Protein 2XMZ (pdb70)

Foldseek 3Di:
DQFKDKDAAPDDALAEEEEEEEALFAQCLCVVPCVLASPHHIYMYGGQFQADRDDPDPPDFSALVVRLVVVLVVCVVSLVGAYEYEYAALGLCSQLSCLQPHDRHHQEYEYALYAVFDDDLVVLVVQLVVLLVLLVCLVPVHQLVSLVVVCPDPLNPLVVVPDPVLVVVSSVRNNPGRSNRSSSCSNRYNRSRHPRCLVVLLVRAHAYEYEAEPSAVVSLVRSVSSQVRNPRYHYDYHYSDGRPCCSRPVPVVSVVVVVSCVVSVD

Secondary structure (DSSP, 8-state):
--SEEEE--SS--SEEEEEE--TT--GGGGTTTHHHHHTTSEEEEEPPTTSTT----TTS---HHHHHHHHHHHHGGGTTSEEEEEEETHHHHHHHHHHHH-SS--SEEEEES--S--SSHHHHHHHHHHHHHHHHHHHHH-HHHHHHHHTTSGGGGGGGGS-HHHHHHHHHHHHTS-HHHHHHHHHHHSTTTS---GGGGGG--S-EEEEEETT-HHHHHHHHHHHHHSTTEEEEEETT--S-HHHHSHHHHHHHHHHHHHHH--

Nearest PDB structures (foldseek):
  2xmz-assembly1_A  TM=1.004E+00  e=1.565E-56  Staphylococcus aureus
  4gec-assembly2_B  TM=9.231E-01  e=6.099E-20  Escherichia coli K-12
  4myd-assembly3_C  TM=9.161E-01  e=8.779E-20  Escherichia c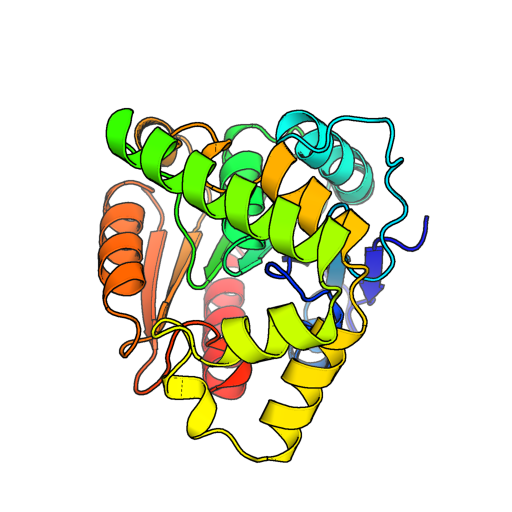oli K-12
  3v48-assembly1_B  TM=7.833E-01  e=5.535E-14  Escherichia coli SE11
  8ckp-assembly1_I  TM=7.527E-01  e=3.619E-14  Haloferax mediterranei

CATH classification: 3.40.50.1820

B-factor: mean 30.65, std 8.15, range [7.03, 67.72]

Structure (mmCIF, N/CA/C/O backbone):
data_2XMZ
#
_entry.id   2XMZ
#
_cell.length_a   76.548
_cell.length_b   43.563
_cell.length_c   71.650
_cell.angle_alpha   90.00
_cell.angle_beta   98.26
_cell.angle_gamma   90.00
#
_symmetry.space_group_name_H-M   'C 1 2 1'
#
loop_
_entity.id
_entity.type
_entity.pdbx_description
1 polymer 'HYDROLASE, ALPHA/BETA HYDROLASE FOLD FAMILY'
2 water water
#
loop_
_atom_site.group_PDB
_atom_site.id
_atom_site.type_symbol
_atom_site.label_atom_id
_atom_site.label_alt_id
_atom_site.label_comp_id
_atom_site.label_asym_id
_atom_site.label_entity_id
_atom_site.label_seq_id
_atom_site.pdbx_PDB_ins_code
_atom_site.Cartn_x
_atom_site.Cartn_y
_atom_site.Cartn_z
_atom_site.occupancy
_atom_site.B_iso_or_equiv
_atom_site.auth_seq_id
_atom_site.auth_comp_id
_atom_site.auth_asym_id
_atom_site.auth_atom_id
_atom_site.pdbx_PDB_model_num
ATOM 1 N N . MET A 1 3 ? -3.173 28.434 22.909 1.00 36.27 1 MET A N 1
ATOM 2 C CA . MET A 1 3 ? -2.429 29.335 23.852 1.00 35.88 1 MET A CA 1
ATOM 3 C C . MET A 1 3 ? -1.212 28.645 24.495 1.00 35.27 1 MET A C 1
ATOM 4 O O . MET A 1 3 ? -1.294 27.451 24.873 1.00 36.35 1 MET A O 1
ATOM 9 N N . THR A 1 4 ? -0.100 29.392 24.575 1.00 53.39 2 THR A N 1
ATOM 10 C CA . THR A 1 4 ? 1.168 29.021 25.273 1.00 49.98 2 THR A CA 1
ATOM 11 C C . THR A 1 4 ? 1.943 27.792 24.742 1.00 46.06 2 THR A C 1
ATOM 12 O O . THR A 1 4 ? 3.144 27.625 25.021 1.00 44.55 2 THR A O 1
ATOM 16 N N . HIS A 1 5 ? 1.262 26.954 23.965 1.00 42.71 3 HIS A N 1
ATOM 17 C CA . HIS A 1 5 ? 1.800 25.664 23.585 1.00 38.80 3 HIS A CA 1
ATOM 18 C C . HIS A 1 5 ? 2.747 25.721 22.392 1.00 35.54 3 HIS A C 1
ATOM 19 O O . HIS A 1 5 ? 3.357 24.735 22.079 1.00 33.75 3 HIS A O 1
ATOM 26 N N . TYR A 1 6 ? 2.859 26.873 21.730 1.00 34.23 4 TYR A N 1
ATOM 27 C CA . TYR A 1 6 ? 3.865 27.024 20.674 1.00 31.43 4 TYR A CA 1
ATOM 28 C C . TYR A 1 6 ? 4.533 28.396 20.718 1.00 31.10 4 TYR A C 1
ATOM 29 O O . TYR A 1 6 ? 3.925 29.375 21.149 1.00 31.72 4 TYR A O 1
ATOM 38 N N . LYS A 1 7 ? 5.791 28.448 20.283 1.00 29.34 5 LYS A N 1
ATOM 39 C CA . LYS A 1 7 ? 6.546 29.701 20.216 1.00 29.53 5 LYS A CA 1
ATOM 40 C C . LYS A 1 7 ? 7.062 29.923 18.784 1.00 28.34 5 LYS A C 1
ATOM 41 O O . LYS A 1 7 ? 7.470 28.981 18.098 1.00 26.71 5 LYS A O 1
ATOM 50 N N . PHE A 1 8 ? 7.001 31.169 18.330 1.00 28.19 6 PHE A N 1
ATOM 51 C CA . PHE A 1 8 ? 7.450 31.529 16.992 1.00 27.93 6 PHE A CA 1
ATOM 52 C C . PHE A 1 8 ? 8.624 32.464 17.162 1.00 28.31 6 PHE A C 1
ATOM 53 O O . PHE A 1 8 ? 8.549 33.462 17.909 1.00 29.25 6 PHE A O 1
ATOM 61 N N . TYR A 1 9 ? 9.702 32.127 16.474 1.00 27.44 7 TYR A N 1
ATOM 62 C CA . TYR A 1 9 ? 10.924 32.901 16.490 1.00 29.00 7 TYR A CA 1
ATOM 63 C C . TYR A 1 9 ? 11.134 33.441 15.086 1.00 29.80 7 TYR A C 1
ATOM 64 O O . TYR A 1 9 ? 11.405 32.674 14.161 1.00 28.78 7 TYR A O 1
ATOM 73 N N . GLU A 1 10 ? 10.972 34.754 14.928 1.00 31.50 8 GLU A N 1
ATOM 74 C CA . GLU A 1 10 ? 11.165 35.404 13.639 1.00 33.07 8 GLU A CA 1
ATOM 75 C C . GLU A 1 10 ? 12.607 35.235 13.160 1.00 32.67 8 GLU A C 1
ATOM 76 O O . GLU A 1 10 ? 13.551 35.466 13.919 1.00 33.02 8 GLU A O 1
ATOM 82 N N . ALA A 1 11 ? 12.767 34.827 11.905 1.00 31.78 9 ALA A N 1
ATOM 83 C CA . ALA A 1 11 ? 14.079 34.834 11.250 1.00 32.82 9 ALA A CA 1
ATOM 84 C C . ALA A 1 11 ? 14.727 36.231 11.224 1.00 34.68 9 ALA A C 1
ATOM 85 O O . ALA A 1 11 ? 14.039 37.252 11.138 1.00 34.51 9 ALA A O 1
ATOM 87 N N . ASN A 1 12 ? 16.059 36.258 11.272 1.00 35.88 10 ASN A N 1
ATOM 88 C CA . ASN A 1 12 ? 16.790 37.507 11.289 1.00 38.87 10 ASN A CA 1
ATOM 89 C C . ASN A 1 12 ? 16.701 38.170 9.929 1.00 39.52 10 ASN A C 1
ATOM 90 O O . ASN A 1 12 ? 16.933 39.359 9.805 1.00 41.02 10 ASN A O 1
ATOM 95 N N . VAL A 1 13 ? 16.320 37.383 8.924 1.00 38.39 11 VAL A N 1
ATOM 96 C CA . VAL A 1 13 ? 16.181 37.873 7.554 1.00 39.70 11 VAL A CA 1
ATOM 97 C C . VAL A 1 13 ? 14.799 37.517 6.990 1.00 38.43 11 VAL A C 1
ATOM 98 O O . VAL A 1 13 ? 14.084 36.711 7.579 1.00 36.82 11 VAL A O 1
ATOM 102 N N . GLU A 1 14 ? 14.415 38.135 5.874 1.00 39.71 12 GLU A N 1
ATOM 103 C CA . GLU A 1 14 ? 13.193 37.734 5.160 1.00 39.04 12 GLU A CA 1
ATOM 104 C C . GLU A 1 14 ? 13.333 36.329 4.629 1.00 38.25 12 GLU A C 1
ATOM 105 O O . GLU A 1 14 ? 14.332 35.980 4.000 1.00 38.92 12 GLU A O 1
ATOM 115 N N . THR A 1 15 ? 12.316 35.518 4.861 1.00 36.63 13 THR A N 1
ATOM 116 C CA . THR A 1 15 ? 12.352 34.171 4.335 1.00 36.13 13 THR A CA 1
ATOM 117 C C . THR A 1 15 ? 10.972 33.537 4.336 1.00 35.30 13 THR A C 1
ATOM 118 O O . THR A 1 15 ? 10.124 33.854 5.174 1.00 34.37 13 THR A O 1
ATOM 122 N N . ASN A 1 16 ? 10.760 32.633 3.389 1.00 35.94 14 ASN A N 1
ATOM 123 C CA . ASN A 1 16 ? 9.529 31.861 3.355 1.00 35.80 14 ASN A CA 1
ATOM 124 C C . ASN A 1 16 ? 9.632 30.508 4.018 1.00 33.48 14 ASN A C 1
ATOM 125 O O . ASN A 1 16 ? 8.695 29.712 3.943 1.00 33.47 14 ASN A O 1
ATOM 130 N N . GLN A 1 17 ? 10.773 30.256 4.662 1.00 32.50 15 GLN A N 1
ATOM 131 C CA . GLN A 1 17 ? 11.070 28.970 5.275 1.00 29.95 15 GLN A CA 1
ATOM 132 C C . GLN A 1 17 ? 10.732 28.982 6.768 1.00 29.02 15 GLN A C 1
ATOM 133 O O . GLN A 1 17 ? 11.158 29.877 7.513 1.00 27.93 15 GLN A O 1
ATOM 143 N N . VAL A 1 18 ? 9.933 28.005 7.190 1.00 27.56 16 VAL A N 1
ATOM 144 C CA . VAL A 1 18 ? 9.600 27.874 8.599 1.00 27.11 16 VAL A CA 1
ATOM 145 C C . VAL A 1 18 ? 9.967 26.464 9.034 1.00 26.31 16 VAL A C 1
ATOM 146 O O . VAL A 1 18 ? 9.561 25.491 8.393 1.00 27.34 16 VAL A O 1
ATOM 150 N N . LEU A 1 19 ? 10.773 26.362 10.087 1.00 25.60 17 LEU A N 1
ATOM 151 C CA . LEU A 1 19 ? 11.190 25.073 10.625 1.00 25.59 17 LEU A CA 1
ATOM 152 C C . LEU A 1 19 ? 10.460 24.841 11.948 1.00 24.05 17 LEU A C 1
ATOM 153 O O . LEU A 1 19 ? 10.569 25.655 12.868 1.00 24.20 17 LEU A O 1
ATOM 158 N N . VAL A 1 20 ? 9.704 23.745 12.016 1.00 22.82 18 VAL A N 1
ATOM 159 C CA . VAL A 1 20 ? 8.796 23.471 13.119 1.00 21.79 18 VAL A CA 1
ATOM 160 C C . VAL A 1 20 ? 9.350 22.285 13.895 1.00 21.56 18 VAL A C 1
ATOM 161 O O . VAL A 1 20 ? 9.480 21.188 13.342 1.00 21.00 18 VAL A O 1
ATOM 165 N N . PHE A 1 21 ? 9.683 22.525 15.173 1.00 20.48 19 PHE A N 1
ATOM 166 C CA . PHE A 1 21 ? 10.295 21.497 16.020 1.00 20.22 19 PHE A CA 1
ATOM 167 C C . PHE A 1 21 ? 9.292 20.848 16.953 1.00 19.41 19 PHE A C 1
ATOM 168 O O . PHE A 1 21 ? 8.599 21.543 17.725 1.00 18.69 19 PHE A O 1
ATOM 176 N N . LEU A 1 22 ? 9.269 19.521 16.916 1.00 17.98 20 LEU A N 1
ATOM 177 C CA . LEU A 1 22 ? 8.542 18.701 17.899 1.00 17.37 20 LEU A CA 1
ATOM 178 C C . LEU A 1 22 ? 9.513 17.926 18.785 1.00 16.98 20 LEU A C 1
ATOM 179 O O . LEU A 1 22 ? 10.446 17.297 18.295 1.00 15.86 20 LEU A O 1
ATOM 184 N N . HIS A 1 23 ? 9.286 17.985 20.097 1.00 15.97 21 HIS A N 1
ATOM 185 C CA . HIS A 1 23 ? 10.178 17.387 21.087 1.00 16.93 21 HIS A CA 1
ATOM 186 C C . HIS A 1 23 ? 9.775 15.931 21.364 1.00 17.17 21 HIS A C 1
ATOM 187 O O . HIS A 1 23 ? 8.818 15.418 20.779 1.00 18.03 21 HIS A O 1
ATOM 194 N N . GLY A 1 24 ? 10.481 15.291 22.296 1.00 16.71 22 GLY A N 1
ATOM 195 C CA . GLY A 1 24 ? 10.214 13.907 22.674 1.00 15.92 22 GLY A CA 1
ATOM 196 C C . GLY A 1 24 ? 9.480 13.801 24.016 1.00 15.68 22 GLY A C 1
ATOM 197 O O . GLY A 1 24 ? 9.205 14.817 24.671 1.00 15.68 22 GLY A O 1
ATOM 198 N N . PHE A 1 25 ? 9.175 12.572 24.401 1.00 16.28 23 PHE A N 1
ATOM 199 C CA . PHE A 1 25 ? 8.486 12.250 25.637 1.00 16.67 23 PHE A CA 1
ATOM 200 C C . PHE A 1 25 ? 9.256 12.738 26.862 1.00 17.21 23 PHE A C 1
ATOM 201 O O . PHE A 1 25 ? 10.499 12.688 26.889 1.00 18.26 23 PHE A O 1
ATOM 209 N N . LEU A 1 26 ? 8.533 13.208 27.871 1.00 18.25 24 LEU A N 1
ATOM 210 C CA . LEU A 1 26 ? 9.134 13.616 29.150 1.00 19.93 24 LEU A CA 1
ATOM 211 C C . LEU A 1 26 ? 10.068 14.806 28.970 1.00 21.14 24 LEU A C 1
ATOM 212 O O . LEU A 1 26 ? 11.098 14.929 29.644 1.00 22.75 24 LEU A O 1
ATOM 217 N N . SER A 1 27 ? 9.715 15.684 28.049 1.00 20.94 25 SER A N 1
ATOM 218 C CA . SER A 1 27 ? 10.578 16.789 27.688 1.00 21.50 25 SER A CA 1
ATOM 219 C C . SER A 1 27 ? 9.653 17.810 27.098 1.00 21.44 25 SER A C 1
ATOM 220 O O . SER A 1 27 ? 8.438 17.651 27.175 1.00 21.73 25 SER A O 1
ATOM 223 N N . ASP A 1 28 ? 10.207 18.886 26.550 1.00 20.77 26 ASP A N 1
ATOM 224 C CA . ASP A 1 28 ? 9.388 19.857 25.873 1.00 20.36 26 ASP A CA 1
ATOM 225 C C . ASP A 1 28 ? 10.287 20.659 24.947 1.00 20.24 26 ASP A C 1
ATOM 226 O O . ASP A 1 28 ? 11.465 20.306 24.721 1.00 19.76 26 ASP A O 1
ATOM 231 N N . SER A 1 29 ? 9.740 21.763 24.461 1.00 19.99 27 SER A N 1
ATOM 232 C CA . SER A 1 29 ? 10.429 22.602 23.489 1.00 20.45 27 SER A CA 1
ATOM 233 C C . SER A 1 29 ? 11.757 23.164 23.977 1.00 21.64 27 SER A C 1
ATOM 234 O O . SER A 1 29 ? 12.594 23.546 23.158 1.00 21.67 27 SER A O 1
ATOM 237 N N . ARG A 1 30 ? 11.946 23.231 25.297 1.00 22.21 28 ARG A N 1
ATOM 238 C CA . ARG A 1 30 ? 13.202 23.720 25.827 1.00 24.60 28 ARG A CA 1
ATOM 239 C C . ARG A 1 30 ? 14.413 22.912 25.353 1.00 24.59 28 ARG A C 1
ATOM 240 O O . ARG A 1 30 ? 15.516 23.438 25.380 1.00 26.18 28 ARG A O 1
ATOM 248 N N . THR A 1 31 ? 14.216 21.649 24.972 1.00 23.82 29 THR A N 1
ATOM 249 C CA . THR A 1 31 ? 15.286 20.809 24.425 1.00 24.76 29 THR A CA 1
ATOM 250 C C . THR A 1 31 ? 15.951 21.429 23.183 1.00 25.09 29 THR A C 1
ATOM 251 O O . THR A 1 31 ? 17.097 21.096 22.865 1.00 26.42 29 THR A O 1
ATOM 255 N N . TYR A 1 32 ? 15.243 22.330 22.493 1.00 24.03 30 TYR A N 1
ATOM 256 C CA . TYR A 1 32 ? 15.792 22.957 21.267 1.00 24.76 30 TYR A CA 1
ATOM 257 C C . TYR A 1 32 ? 16.400 24.325 21.524 1.00 26.85 30 TYR A C 1
ATOM 258 O O . TYR A 1 32 ? 16.888 24.991 20.602 1.00 26.99 30 TYR A O 1
ATOM 267 N N . HIS A 1 33 ? 16.403 24.711 22.804 1.00 28.73 31 HIS A N 1
ATOM 268 C CA . HIS A 1 33 ? 16.865 26.031 23.270 1.00 31.55 31 HIS A CA 1
ATOM 269 C C . HIS A 1 33 ? 18.147 26.537 22.621 1.00 32.41 31 HIS A C 1
ATOM 270 O O . HIS A 1 33 ? 18.183 27.639 22.067 1.00 33.26 31 HIS A O 1
ATOM 277 N N . ASN A 1 34 ? 19.199 25.737 22.704 1.00 33.25 32 ASN A N 1
ATOM 278 C CA . ASN A 1 34 ? 20.520 26.138 22.211 1.00 35.22 32 ASN A CA 1
ATOM 279 C C . ASN A 1 34 ? 20.652 26.008 20.695 1.00 33.80 32 ASN A C 1
ATOM 280 O O . ASN A 1 34 ? 21.717 26.277 20.148 1.00 35.12 32 ASN A O 1
ATOM 285 N N . HIS A 1 35 ? 19.570 25.596 20.031 1.00 31.44 33 HIS A N 1
ATOM 286 C CA . HIS A 1 35 ? 19.563 25.368 18.581 1.00 30.22 33 HIS A CA 1
ATOM 287 C C . HIS A 1 35 ? 18.882 26.492 17.819 1.00 30.13 33 HIS A C 1
ATOM 288 O O . HIS A 1 35 ? 19.221 26.763 16.666 1.00 30.51 33 HIS A O 1
ATOM 295 N N . ILE A 1 36 ? 17.888 27.106 18.455 1.00 29.85 34 ILE A N 1
ATOM 296 C CA . ILE A 1 36 ? 17.014 28.084 17.814 1.00 29.92 34 ILE A CA 1
ATOM 297 C C . ILE A 1 36 ? 17.811 29.136 17.038 1.00 31.54 34 ILE A C 1
ATOM 298 O O . ILE A 1 36 ? 17.539 29.363 15.855 1.00 31.32 34 ILE A O 1
ATOM 303 N N . GLU A 1 37 ? 18.790 29.750 17.702 1.00 33.61 35 GLU A N 1
ATOM 304 C CA . GLU A 1 37 ? 19.602 30.812 17.096 1.00 35.89 35 GLU A CA 1
ATOM 305 C C . GLU A 1 37 ? 20.412 30.334 15.897 1.00 36.39 35 GLU A C 1
ATOM 306 O O . GLU A 1 37 ? 20.657 31.104 14.974 1.00 37.07 35 GLU A O 1
ATOM 312 N N . LYS A 1 38 ? 20.798 29.064 15.896 1.00 36.06 36 LYS A N 1
ATOM 313 C CA . LYS A 1 38 ? 21.527 28.507 14.757 1.00 37.57 36 LYS A CA 1
ATOM 314 C C . LYS A 1 38 ? 20.632 28.481 13.509 1.00 36.21 36 LYS A C 1
ATOM 315 O O . LYS A 1 38 ? 21.130 28.548 12.392 1.00 36.90 36 LYS A O 1
ATOM 325 N N . PHE A 1 39 ? 19.314 28.413 13.702 1.00 34.23 37 PHE A N 1
ATOM 326 C CA . PHE A 1 39 ? 18.386 28.387 12.563 1.00 33.42 37 PHE A CA 1
ATOM 327 C C . PHE A 1 39 ? 17.744 29.729 12.209 1.00 33.80 37 PHE A C 1
ATOM 328 O O . PHE A 1 39 ? 17.549 30.015 11.027 1.00 34.08 37 PHE A O 1
ATOM 336 N N . THR A 1 40 ? 17.467 30.569 13.205 1.00 33.51 38 THR A N 1
ATOM 337 C CA . THR A 1 40 ? 16.829 31.867 12.953 1.00 34.71 38 THR A CA 1
ATOM 338 C C . THR A 1 40 ? 17.679 32.820 12.085 1.00 36.79 38 THR A C 1
ATOM 339 O O . THR A 1 40 ? 17.163 33.776 11.510 1.00 37.14 38 THR A O 1
ATOM 343 N N . ASP A 1 41 ? 18.975 32.539 11.983 1.00 38.45 39 ASP A N 1
ATOM 344 C CA . ASP A 1 41 ? 19.849 33.232 11.040 1.00 40.97 39 ASP A CA 1
ATOM 345 C C . ASP A 1 41 ? 19.243 33.272 9.629 1.00 40.49 39 ASP A C 1
ATOM 346 O O . ASP A 1 41 ? 19.355 34.279 8.930 1.00 41.68 39 ASP A O 1
ATOM 351 N N . ASN A 1 42 ? 18.606 32.173 9.227 1.00 38.96 40 ASN A N 1
ATOM 352 C CA . ASN A 1 42 ? 18.077 32.006 7.868 1.00 38.80 40 ASN A CA 1
ATOM 353 C C . ASN A 1 42 ? 16.649 31.458 7.799 1.00 36.06 40 ASN A C 1
ATOM 354 O O . ASN A 1 42 ? 16.065 31.388 6.719 1.00 36.05 40 ASN A O 1
ATOM 359 N N . TYR A 1 43 ? 16.102 31.031 8.936 1.00 33.77 41 TYR A N 1
ATOM 360 C CA . TYR A 1 43 ? 14.808 30.336 8.956 1.00 31.01 41 TYR A CA 1
ATOM 361 C C . TYR A 1 43 ? 13.918 30.844 10.089 1.00 29.49 41 TYR A C 1
ATOM 362 O O . TYR A 1 43 ? 14.396 31.104 11.190 1.00 28.80 41 TYR A O 1
ATOM 371 N N . HIS A 1 44 ? 12.626 30.999 9.811 1.00 28.05 42 HIS A N 1
ATOM 372 C CA . HIS A 1 44 ? 11.648 31.161 10.883 1.00 26.64 42 HIS A CA 1
ATOM 373 C C . HIS A 1 44 ? 11.604 29.848 11.652 1.00 25.05 42 HIS A C 1
ATOM 374 O O . HIS A 1 44 ? 11.695 28.773 11.060 1.00 23.56 42 HIS A O 1
ATOM 381 N N . VAL A 1 45 ? 11.475 29.939 12.968 1.00 24.66 43 VAL A N 1
ATOM 382 C CA . VAL A 1 45 ? 11.434 28.721 13.793 1.00 23.61 43 VAL A CA 1
ATOM 383 C C . VAL A 1 45 ? 10.198 28.723 14.667 1.00 23.11 43 VAL A C 1
ATOM 384 O O . VAL A 1 45 ? 9.888 29.730 15.305 1.00 24.47 43 VAL A O 1
ATOM 388 N N . ILE A 1 46 ? 9.511 27.579 14.692 1.00 21.98 44 ILE A N 1
ATOM 389 C CA . ILE A 1 46 ? 8.412 27.343 15.602 1.00 21.35 44 ILE A CA 1
ATOM 390 C C . ILE A 1 46 ? 8.752 26.133 16.463 1.00 20.76 44 ILE A C 1
ATOM 391 O O . ILE A 1 46 ? 9.264 25.125 15.983 1.00 20.31 44 ILE A O 1
ATOM 396 N N . THR A 1 47 ? 8.469 26.243 17.752 1.00 21.27 45 THR A N 1
ATOM 397 C CA . THR A 1 47 ? 8.542 25.081 18.606 1.00 20.07 45 THR A CA 1
ATOM 398 C C . THR A 1 47 ? 7.141 24.874 19.107 1.00 21.04 45 THR A C 1
ATOM 399 O O . THR A 1 47 ? 6.432 25.853 19.361 1.00 22.84 45 THR A O 1
ATOM 403 N N . ILE A 1 48 ? 6.752 23.607 19.244 1.00 23.62 46 ILE A N 1
ATOM 404 C CA . ILE A 1 48 ? 5.436 23.237 19.735 1.00 23.73 46 ILE A CA 1
ATOM 405 C C . ILE A 1 48 ? 5.607 22.209 20.864 1.00 23.09 46 ILE A C 1
ATOM 406 O O . ILE A 1 48 ? 6.306 21.195 20.713 1.00 22.93 46 ILE A O 1
ATOM 411 N N . ASP A 1 49 ? 4.972 22.509 21.982 1.00 22.36 47 ASP A N 1
ATOM 412 C CA . ASP A 1 49 ? 4.818 21.568 23.073 1.00 22.01 47 ASP A CA 1
ATOM 413 C C . ASP A 1 49 ? 3.632 20.652 22.789 1.00 20.47 47 ASP A C 1
ATOM 414 O O . ASP A 1 49 ? 2.524 21.126 22.565 1.00 21.49 47 ASP A O 1
ATOM 419 N N . LEU A 1 50 ? 3.874 19.353 22.801 1.00 19.32 48 LEU A N 1
ATOM 420 C CA . LEU A 1 50 ? 2.849 18.374 22.477 1.00 19.14 48 LEU A CA 1
ATOM 421 C C . LEU A 1 50 ? 1.958 18.138 23.714 1.00 20.03 48 LEU A C 1
ATOM 422 O O . LEU A 1 50 ? 2.334 18.523 24.843 1.00 20.14 48 LEU A O 1
ATOM 427 N N . PRO A 1 51 ? 0.769 17.536 23.505 1.00 20.41 49 PRO A N 1
ATOM 428 C CA . PRO A 1 51 ? -0.184 17.359 24.598 1.00 21.23 49 PRO A CA 1
ATOM 429 C C . PRO A 1 51 ? 0.458 16.762 25.853 1.00 21.24 49 PRO A C 1
ATOM 430 O O . PRO A 1 51 ? 1.182 15.727 25.789 1.00 20.38 49 PRO A O 1
ATOM 434 N N . GLY A 1 52 ? 0.175 17.414 26.973 1.00 22.24 50 GLY A N 1
ATOM 435 C CA . GLY A 1 52 ? 0.698 17.026 28.289 1.00 21.84 50 GLY A CA 1
ATOM 436 C C . GLY A 1 52 ? 2.096 17.520 28.623 1.00 21.70 50 GLY A C 1
ATOM 437 O O . GLY A 1 52 ? 2.531 17.410 29.774 1.00 21.99 50 GLY A O 1
ATOM 438 N N . HIS A 1 53 ? 2.820 18.022 27.631 1.00 20.46 51 HIS A N 1
ATOM 439 C CA . HIS A 1 53 ? 4.224 18.390 27.822 1.00 20.54 51 HIS A CA 1
ATOM 440 C C . HIS A 1 53 ? 4.486 19.891 27.895 1.00 21.81 51 HIS A C 1
ATOM 441 O O . HIS A 1 53 ? 3.879 20.690 27.148 1.00 21.31 51 HIS A O 1
ATOM 448 N N . GLY A 1 54 ? 5.447 20.254 28.756 1.00 22.69 52 GLY A N 1
ATOM 449 C CA . GLY A 1 54 ? 5.860 21.641 28.908 1.00 23.97 52 GLY A CA 1
ATOM 450 C C . GLY A 1 54 ? 4.688 22.564 29.145 1.00 25.65 52 GLY A C 1
ATOM 451 O O . GLY A 1 54 ? 3.941 22.402 30.112 1.00 25.84 52 GLY A O 1
ATOM 452 N N . GLU A 1 55 ? 4.524 23.532 28.247 1.00 26.17 53 GLU A N 1
ATOM 453 C CA . GLU A 1 55 ? 3.524 24.571 28.451 1.00 27.85 53 GLU A CA 1
ATOM 454 C C . GLU A 1 55 ? 2.175 24.237 27.823 1.00 27.42 53 GLU A C 1
ATOM 455 O O . GLU A 1 55 ? 1.287 25.070 27.794 1.00 27.97 53 GLU A O 1
ATOM 465 N N . ASP A 1 56 ? 2.025 23.002 27.335 1.00 25.55 54 ASP A N 1
ATOM 466 C CA . ASP A 1 56 ? 0.766 22.569 26.757 1.00 24.67 54 ASP A CA 1
ATOM 467 C C . ASP A 1 56 ? -0.377 22.672 27.755 1.00 25.81 54 ASP A C 1
ATOM 468 O O . ASP A 1 56 ? -0.210 22.392 28.948 1.00 25.89 54 ASP A O 1
ATOM 473 N N . GLN A 1 57 ? -1.541 23.079 27.258 1.00 26.17 55 GLN A N 1
ATOM 474 C CA . GLN A 1 57 ? -2.734 23.137 28.080 1.00 27.56 55 GLN A CA 1
ATOM 475 C C . GLN A 1 57 ? -3.925 22.376 27.479 1.00 27.25 55 GLN A C 1
ATOM 476 O O . GLN A 1 57 ? -5.071 22.773 27.651 1.00 29.24 55 GLN A O 1
ATOM 486 N N . SER A 1 58 ? -3.635 21.296 26.771 1.00 26.37 56 SER A N 1
ATOM 487 C CA . SER A 1 58 ? -4.650 20.348 26.322 1.00 25.95 56 SER A CA 1
ATOM 488 C C . SER A 1 58 ? -5.490 19.821 27.516 1.00 26.69 56 SER A C 1
ATOM 489 O O . SER A 1 58 ? -4.946 19.503 28.591 1.00 25.19 56 SER A O 1
ATOM 492 N N . SER A 1 59 ? -6.807 19.757 27.328 1.00 28.13 57 SER A N 1
ATOM 493 C CA . SER A 1 59 ? -7.713 19.320 28.383 1.00 29.85 57 SER A CA 1
ATOM 494 C C . SER A 1 59 ? -7.439 17.875 28.768 1.00 30.42 57 SER A C 1
ATOM 495 O O . SER A 1 59 ? -7.366 17.012 27.898 1.00 29.04 57 SER A O 1
ATOM 498 N N . MET A 1 60 ? -7.353 17.616 30.077 1.00 31.95 58 MET A N 1
ATOM 499 C CA . MET A 1 60 ? -7.242 16.253 30.589 1.00 33.35 58 MET A CA 1
ATOM 500 C C . MET A 1 60 ? -8.438 15.400 30.211 1.00 34.18 58 MET A C 1
ATOM 501 O O . MET A 1 60 ? -8.393 14.181 30.351 1.00 34.12 58 MET A O 1
ATOM 506 N N . ASP A 1 61 ? -9.508 16.046 29.758 1.00 34.81 59 ASP A N 1
ATOM 507 C CA . ASP A 1 61 ? -10.764 15.361 29.525 1.00 36.83 59 ASP A CA 1
ATOM 508 C C . ASP A 1 61 ? -11.033 15.150 28.026 1.00 35.89 59 ASP A C 1
ATOM 509 O O . ASP A 1 61 ? -12.121 14.776 27.615 1.00 37.30 59 ASP A O 1
ATOM 514 N N . GLU A 1 62 ? -10.000 15.360 27.221 1.00 34.11 60 GLU A N 1
ATOM 515 C CA . GLU A 1 62 ? -10.031 14.959 25.821 1.00 33.03 60 GLU A CA 1
ATOM 516 C C . GLU A 1 62 ? -8.975 13.900 25.576 1.00 30.52 60 GLU A C 1
ATOM 517 O O . GLU A 1 62 ? -7.933 13.888 26.235 1.00 28.17 60 GLU A O 1
ATOM 523 N N . THR A 1 63 ? -9.249 13.019 24.619 1.00 29.52 61 THR A N 1
ATOM 524 C CA . THR A 1 63 ? -8.300 12.002 24.251 1.00 28.18 61 THR A CA 1
ATOM 525 C C . THR A 1 63 ? -7.184 12.592 23.368 1.00 26.56 61 THR A C 1
ATOM 526 O O . THR A 1 63 ? -7.429 13.124 22.268 1.00 26.43 61 THR A O 1
ATOM 530 N N . TRP A 1 64 ? -5.947 12.472 23.836 1.00 24.49 62 TRP A N 1
ATOM 531 C CA . TRP A 1 64 ? -4.845 13.023 23.092 1.00 23.44 62 TRP A CA 1
ATOM 532 C C . TRP A 1 64 ? -4.334 12.029 22.056 1.00 22.84 62 TRP A C 1
ATOM 533 O O . TRP A 1 64 ? -3.161 11.733 22.021 1.00 22.76 62 TRP A O 1
ATOM 544 N N . ASN A 1 65 ? -5.221 11.516 21.217 1.00 24.05 63 ASN A N 1
ATOM 545 C CA . ASN A 1 65 ? -4.810 10.566 20.182 1.00 24.69 63 ASN A CA 1
ATOM 546 C C . ASN A 1 65 ? -4.173 11.296 18.983 1.00 23.53 63 ASN A C 1
ATOM 547 O O . ASN A 1 65 ? -4.053 12.519 18.985 1.00 23.89 63 ASN A O 1
ATOM 552 N N . PHE A 1 66 ? -3.741 10.563 17.972 1.00 23.81 64 PHE A N 1
ATOM 553 C CA . PHE A 1 66 ? -3.097 11.200 16.838 1.00 23.95 64 PHE A CA 1
ATOM 554 C C . PHE A 1 66 ? -3.969 12.176 16.034 1.00 23.82 64 PHE A C 1
ATOM 555 O O . PHE A 1 66 ? -3.457 13.151 15.492 1.00 23.30 64 PHE A O 1
ATOM 563 N N . ASP A 1 67 ? -5.274 11.932 15.987 1.00 25.19 65 ASP A N 1
ATOM 564 C CA . ASP A 1 67 ? -6.143 12.819 15.238 1.00 26.37 65 ASP A CA 1
ATOM 565 C C . ASP A 1 67 ? -6.313 14.137 15.984 1.00 26.09 65 ASP A C 1
ATOM 566 O O . ASP A 1 67 ? -6.327 15.200 15.368 1.00 26.75 65 ASP A O 1
ATOM 575 N N . TYR A 1 68 ? -6.421 14.052 17.305 1.00 25.83 66 TYR A N 1
ATOM 576 C CA . TYR A 1 68 ? -6.369 15.236 18.175 1.00 25.94 66 TYR A CA 1
ATOM 577 C C . TYR A 1 68 ? -5.090 16.049 17.964 1.00 24.27 66 TYR A C 1
ATOM 578 O O . TYR A 1 68 ? -5.136 17.267 17.794 1.00 25.49 66 TYR A O 1
ATOM 587 N N . ILE A 1 69 ? -3.952 15.381 17.999 1.00 23.36 67 ILE A N 1
ATOM 588 C CA . ILE A 1 69 ? -2.663 16.059 17.793 1.00 22.31 67 ILE A CA 1
ATOM 589 C C . ILE A 1 69 ? -2.568 16.652 16.380 1.00 22.84 67 ILE A C 1
ATOM 590 O O . ILE A 1 69 ? -2.065 17.768 16.206 1.00 23.92 67 ILE A O 1
ATOM 595 N N . THR A 1 70 ? -3.067 15.926 15.387 1.00 22.76 68 THR A N 1
ATOM 596 C CA . THR A 1 70 ? -3.117 16.446 14.005 1.00 23.64 68 THR A CA 1
ATOM 597 C C . THR A 1 70 ? -3.918 17.731 13.920 1.00 24.68 68 THR A C 1
ATOM 598 O O . THR A 1 70 ? -3.476 18.688 13.275 1.00 25.46 68 THR A O 1
ATOM 602 N N . THR A 1 71 ? -5.091 17.757 14.564 1.00 24.56 69 THR A N 1
ATOM 603 C CA . THR A 1 71 ? -5.895 18.973 14.604 1.00 26.75 69 THR A CA 1
ATOM 604 C C . THR A 1 71 ? -5.155 20.115 15.270 1.00 26.43 69 THR A C 1
ATOM 605 O O . THR A 1 71 ? -5.159 21.243 14.793 1.00 27.32 69 THR A O 1
ATOM 609 N N . LEU A 1 72 ? -4.544 19.809 16.402 1.00 26.66 70 LEU A N 1
ATOM 610 C CA . LEU A 1 72 ? -3.706 20.742 17.109 1.00 27.30 70 LEU A CA 1
ATOM 611 C C . LEU A 1 72 ? -2.685 21.377 16.179 1.00 26.16 70 LEU A C 1
ATOM 612 O O . LEU A 1 72 ? -2.536 22.617 16.132 1.00 26.66 70 LEU A O 1
ATOM 617 N N . LEU A 1 73 ? -1.982 20.525 15.442 1.00 24.42 71 LEU A N 1
ATOM 618 C CA . LEU A 1 73 ? -0.957 20.995 14.524 1.00 24.78 71 LEU A CA 1
ATOM 619 C C . LEU A 1 73 ? -1.551 21.722 13.315 1.00 25.59 71 LEU A C 1
ATOM 620 O O . LEU A 1 73 ? -1.002 22.733 12.890 1.00 26.04 71 LEU A O 1
ATOM 625 N N . ASP A 1 74 ? -2.658 21.214 12.767 1.00 25.51 72 ASP A N 1
ATOM 626 C CA . ASP A 1 74 ? -3.366 21.896 11.660 1.00 26.82 72 ASP A CA 1
ATOM 627 C C . ASP A 1 74 ? -3.603 23.378 12.011 1.00 28.14 72 ASP A C 1
ATOM 628 O O . ASP A 1 74 ? -3.374 24.283 11.203 1.00 28.81 72 ASP A O 1
ATOM 633 N N . ARG A 1 75 ? -4.036 23.601 13.245 1.00 28.60 73 ARG A N 1
ATOM 634 C CA . ARG A 1 75 ? -4.421 24.913 13.722 1.00 31.09 73 ARG A CA 1
ATOM 635 C C . ARG A 1 75 ? -3.246 25.851 13.806 1.00 31.21 73 ARG A C 1
ATOM 636 O O . ARG A 1 75 ? -3.375 27.036 13.512 1.00 31.86 73 ARG A O 1
ATOM 644 N N . ILE A 1 76 ? -2.095 25.320 14.190 1.00 30.00 74 ILE A N 1
ATOM 645 C CA . ILE A 1 76 ? -0.898 26.145 14.240 1.00 31.13 74 ILE A CA 1
ATOM 646 C C . ILE A 1 76 ? -0.417 26.410 12.835 1.00 31.56 74 ILE A C 1
ATOM 647 O O . ILE A 1 76 ? -0.224 27.571 12.442 1.00 31.89 74 ILE A O 1
ATOM 652 N N . LEU A 1 77 ? -0.243 25.319 12.079 1.00 30.38 75 LEU A N 1
ATOM 653 C CA . LEU A 1 77 ? 0.351 25.389 10.747 1.00 31.42 75 LEU A CA 1
ATOM 654 C C . LEU A 1 77 ? -0.456 26.165 9.718 1.00 33.46 75 LEU A C 1
ATOM 655 O O . LEU A 1 77 ? 0.115 26.707 8.775 1.00 34.24 75 LEU A O 1
ATOM 660 N N . ASP A 1 78 ? -1.772 26.221 9.903 1.00 34.97 76 ASP A N 1
ATOM 661 C CA . ASP A 1 78 ? -2.648 26.958 9.007 1.00 37.59 76 ASP A CA 1
ATOM 662 C C . ASP A 1 78 ? -2.210 28.427 8.855 1.00 39.86 76 ASP A C 1
ATOM 663 O O . ASP A 1 78 ? -2.344 29.006 7.786 1.00 40.93 76 ASP A O 1
ATOM 668 N N . LYS A 1 79 ? -1.662 29.010 9.919 1.00 40.38 77 LYS A N 1
ATOM 669 C CA . LYS A 1 79 ? -1.218 30.404 9.887 1.00 43.08 77 LYS A CA 1
ATOM 670 C C . LYS A 1 79 ? 0.036 30.562 9.027 1.00 43.21 77 LYS A C 1
ATOM 671 O O . LYS A 1 79 ? 0.435 31.678 8.714 1.00 44.58 77 LYS A O 1
ATOM 677 N N . TYR A 1 80 ? 0.657 29.445 8.651 1.00 41.61 78 TYR A N 1
ATOM 678 C CA . TYR A 1 80 ? 1.887 29.495 7.863 1.00 41.56 78 TYR A CA 1
ATOM 679 C C . TYR A 1 80 ? 1.820 28.585 6.648 1.00 41.23 78 TYR A C 1
ATOM 680 O O . TYR A 1 80 ? 2.844 28.245 6.053 1.00 40.55 78 TYR A O 1
ATOM 689 N N . LYS A 1 81 ? 0.603 28.213 6.265 1.00 41.62 79 LYS A N 1
ATOM 690 C CA . LYS A 1 81 ? 0.384 27.308 5.133 1.00 41.84 79 LYS A CA 1
ATOM 691 C C . LYS A 1 81 ? 1.032 27.767 3.829 1.00 42.81 79 LYS A C 1
ATOM 692 O O . LYS A 1 81 ? 1.361 26.939 2.997 1.00 42.91 79 LYS A O 1
ATOM 698 N N . ASP A 1 82 ? 1.211 29.073 3.645 1.00 43.92 80 ASP A N 1
ATOM 699 C CA . ASP A 1 82 ? 1.762 29.574 2.377 1.00 45.39 80 ASP A CA 1
ATOM 700 C C . ASP A 1 82 ? 3.296 29.625 2.405 1.00 43.93 80 ASP A C 1
ATOM 701 O O . ASP A 1 82 ? 3.943 29.894 1.389 1.00 44.88 80 ASP A O 1
ATOM 706 N N . LYS A 1 83 ? 3.859 29.325 3.574 1.00 40.97 81 LYS A N 1
ATOM 707 C CA . LYS A 1 83 ? 5.292 29.195 3.759 1.00 39.75 81 LYS A CA 1
ATOM 708 C C . LYS A 1 83 ? 5.727 27.774 3.415 1.00 37.56 81 LYS A C 1
ATOM 709 O O . LYS A 1 83 ? 4.911 26.859 3.363 1.00 37.07 81 LYS A O 1
ATOM 715 N N . SER A 1 84 ? 7.020 27.583 3.207 1.00 36.16 82 SER A N 1
ATOM 716 C CA . SER A 1 84 ? 7.555 26.248 3.074 1.00 34.15 82 SER A CA 1
ATOM 717 C C . SER A 1 84 ? 7.860 25.685 4.473 1.00 31.92 82 SER A C 1
ATOM 718 O O . SER A 1 84 ? 8.821 26.078 5.138 1.00 31.55 82 SER A O 1
ATOM 723 N N . ILE A 1 85 ? 6.992 24.798 4.928 1.00 30.05 83 ILE A N 1
ATOM 724 C CA . ILE A 1 85 ? 7.110 24.236 6.269 1.00 28.26 83 ILE A CA 1
ATOM 725 C C . ILE A 1 85 ? 7.994 22.998 6.283 1.00 27.97 83 ILE A C 1
ATOM 726 O O . ILE A 1 85 ? 7.706 21.994 5.600 1.00 27.46 83 ILE A O 1
ATOM 731 N N . THR A 1 86 ? 9.054 23.056 7.088 1.00 27.38 84 THR A N 1
ATOM 732 C CA . THR A 1 86 ? 9.795 21.837 7.412 1.00 25.94 84 THR A CA 1
ATOM 733 C C . THR A 1 86 ? 9.376 21.349 8.777 1.00 24.38 84 THR A C 1
ATOM 734 O O . THR A 1 86 ? 9.527 22.067 9.772 1.00 25.30 84 THR A O 1
ATOM 738 N N . LEU A 1 87 ? 8.834 20.133 8.833 1.00 23.08 85 LEU A N 1
ATOM 739 C CA . LEU A 1 87 ? 8.409 19.577 10.098 1.00 21.67 85 LEU A CA 1
ATOM 740 C C . LEU A 1 87 ? 9.464 18.642 10.630 1.00 21.40 85 LEU A C 1
ATOM 741 O O . LEU A 1 87 ? 9.827 17.663 9.978 1.00 20.61 85 LEU A O 1
ATOM 746 N N . PHE A 1 88 ? 9.949 18.961 11.821 1.00 20.53 86 PHE A N 1
ATOM 747 C CA . PHE A 1 88 ? 10.969 18.173 12.452 1.00 20.89 86 PHE A CA 1
ATOM 748 C C . PHE A 1 88 ? 10.359 17.507 13.679 1.00 19.52 86 PHE A C 1
ATOM 749 O O . PHE A 1 88 ? 9.711 18.163 14.501 1.00 19.58 86 PHE A O 1
ATOM 757 N N . GLY A 1 89 ? 10.593 16.210 13.824 1.00 19.49 87 GLY A N 1
ATOM 758 C CA . GLY A 1 89 ? 10.222 15.519 15.045 1.00 19.88 87 GLY A CA 1
ATOM 759 C C . GLY A 1 89 ? 11.299 14.576 15.563 1.00 19.97 87 GLY A C 1
ATOM 760 O O . GLY A 1 89 ? 11.891 13.808 14.791 1.00 19.20 87 GLY A O 1
ATOM 761 N N . TYR A 1 90 ? 11.549 14.669 16.873 1.00 20.03 88 TYR A N 1
ATOM 762 C CA . TYR A 1 90 ? 12.481 13.802 17.566 1.00 19.92 88 TYR A CA 1
ATOM 763 C C . TYR A 1 90 ? 11.710 12.788 18.378 1.00 19.13 88 TYR A C 1
ATOM 764 O O . TYR A 1 90 ? 10.892 13.167 19.207 1.00 18.76 88 TYR A O 1
ATOM 773 N N . SER A 1 91 ? 12.018 11.511 18.159 1.00 19.12 89 SER A N 1
ATOM 774 C CA . SER A 1 91 ? 11.524 10.394 18.967 1.00 19.77 89 SER A CA 1
ATOM 775 C C . SER A 1 91 ? 10.003 10.467 19.010 1.00 19.37 89 SER A C 1
ATOM 776 O O . SER A 1 91 ? 9.379 10.428 17.961 1.00 20.36 89 SER A O 1
ATOM 779 N N . MET A 1 92 ? 9.405 10.645 20.188 1.00 19.01 90 MET A N 1
ATOM 780 C CA . MET A 1 92 ? 7.917 10.804 20.256 1.00 18.74 90 MET A CA 1
ATOM 781 C C . MET A 1 92 ? 7.384 11.836 19.277 1.00 18.45 90 MET A C 1
ATOM 782 O O . MET A 1 92 ? 6.367 11.596 18.622 1.00 19.54 90 MET A O 1
ATOM 787 N N . GLY A 1 93 ? 8.027 12.998 19.219 1.00 18.16 91 GLY A N 1
ATOM 788 C CA . GLY A 1 93 ? 7.658 14.033 18.265 1.00 18.17 91 GLY A CA 1
ATOM 789 C C . GLY A 1 93 ? 7.839 13.651 16.802 1.00 17.61 91 GLY A C 1
ATOM 790 O O . GLY A 1 93 ? 7.163 14.211 15.925 1.00 17.87 91 GLY A O 1
ATOM 791 N N . GLY A 1 94 ? 8.748 12.713 16.531 1.00 17.83 92 GLY A N 1
ATOM 792 C CA . GLY A 1 94 ? 8.912 12.174 15.177 1.00 17.74 92 GLY A CA 1
ATOM 793 C C . GLY A 1 94 ? 7.779 11.260 14.795 1.00 18.82 92 GLY A C 1
ATOM 794 O O . GLY A 1 94 ? 7.454 11.151 13.612 1.00 17.96 92 GLY A O 1
ATOM 795 N N . ARG A 1 95 ? 7.175 10.608 15.797 1.00 19.16 93 ARG A N 1
ATOM 796 C CA . ARG A 1 95 ? 6.001 9.758 15.547 1.00 20.02 93 ARG A CA 1
ATOM 797 C C . ARG A 1 95 ? 4.830 10.640 15.159 1.00 18.98 93 ARG A C 1
ATOM 798 O O . ARG A 1 95 ? 4.094 10.346 14.225 1.00 19.43 93 ARG A O 1
ATOM 806 N N . VAL A 1 96 ? 4.697 11.749 15.866 1.00 19.62 94 VAL A N 1
ATOM 807 C CA . VAL A 1 96 ? 3.741 12.768 15.501 1.00 18.90 94 VAL A CA 1
ATOM 808 C C . VAL A 1 96 ? 4.064 13.360 14.108 1.00 19.37 94 VAL A C 1
ATOM 809 O O . VAL A 1 96 ? 3.153 13.534 13.297 1.00 19.67 94 VAL A O 1
ATOM 813 N N . ALA A 1 97 ? 5.333 13.621 13.814 1.00 18.74 95 ALA A N 1
ATOM 814 C CA . ALA A 1 97 ? 5.674 14.228 12.530 1.00 19.78 95 ALA A CA 1
ATOM 815 C C . ALA A 1 97 ? 5.398 13.269 11.384 1.00 20.73 95 ALA A C 1
ATOM 816 O O . ALA A 1 97 ? 4.920 13.670 10.314 1.00 22.55 95 ALA A O 1
ATOM 818 N N . LEU A 1 98 ? 5.667 11.982 11.592 1.00 21.23 96 LEU A N 1
ATOM 819 C CA . LEU A 1 98 ? 5.328 10.998 10.543 1.00 21.60 96 LEU A CA 1
ATOM 820 C C . LEU A 1 98 ? 3.818 10.925 10.330 1.00 22.09 96 LEU A C 1
ATOM 821 O O . LEU A 1 98 ? 3.341 10.942 9.194 1.00 22.30 96 LEU A O 1
ATOM 826 N N . TYR A 1 99 ? 3.058 10.886 11.432 1.00 21.58 97 TYR A N 1
ATOM 827 C CA . TYR A 1 99 ? 1.605 10.835 11.338 1.00 22.56 97 TYR A CA 1
ATOM 828 C C . TYR A 1 99 ? 1.112 12.058 10.602 1.00 22.65 97 TYR A C 1
ATOM 829 O O . TYR A 1 99 ? 0.210 11.973 9.731 1.00 23.93 97 TYR A O 1
ATOM 838 N N . TYR A 1 100 ? 1.713 13.198 10.917 1.00 21.42 98 TYR A N 1
ATOM 839 C CA . TYR A 1 100 ? 1.289 14.428 10.320 1.00 21.43 98 TYR A CA 1
ATOM 840 C C . TYR A 1 100 ? 1.651 14.501 8.842 1.00 21.18 98 TYR A C 1
ATOM 841 O O . TYR A 1 100 ? 0.855 14.992 8.056 1.00 21.32 98 TYR A O 1
ATOM 850 N N . ALA A 1 101 ? 2.837 14.021 8.476 1.00 20.71 99 ALA A N 1
ATOM 851 C CA . ALA A 1 101 ? 3.249 13.981 7.061 1.00 21.93 99 ALA A CA 1
ATOM 852 C C . ALA A 1 101 ? 2.272 13.184 6.222 1.00 22.90 99 ALA A C 1
ATOM 853 O O . ALA A 1 101 ? 2.088 13.480 5.046 1.00 22.41 99 ALA A O 1
ATOM 855 N N . ILE A 1 102 ? 1.677 12.151 6.829 1.00 23.01 100 ILE A N 1
ATOM 856 C CA . ILE A 1 102 ? 0.751 11.251 6.135 1.00 23.47 100 ILE A CA 1
ATOM 857 C C . ILE A 1 102 ? -0.713 11.714 6.195 1.00 24.51 100 ILE A C 1
ATOM 858 O O . ILE A 1 102 ? -1.462 11.552 5.230 1.00 24.86 100 ILE A O 1
ATOM 863 N N . ASN A 1 103 ? -1.108 12.286 7.329 1.00 23.09 101 ASN A N 1
ATOM 864 C CA . ASN A 1 103 ? -2.513 12.547 7.6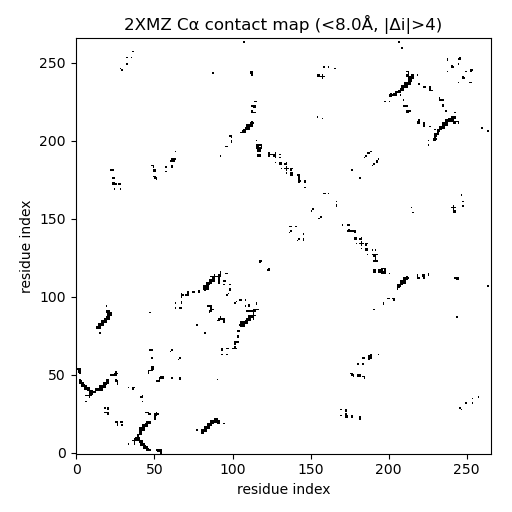11 1.00 24.58 101 ASN A CA 1
ATOM 865 C C . ASN A 1 103 ? -2.843 13.997 7.854 1.00 24.77 101 ASN A C 1
ATOM 866 O O . ASN A 1 103 ? -4.023 14.344 7.916 1.00 26.15 101 ASN A O 1
ATOM 871 N N . GLY A 1 104 ? -1.817 14.843 7.987 1.00 24.05 102 GLY A N 1
ATOM 872 C CA . GLY A 1 104 ? -2.034 16.270 8.279 1.00 24.25 102 GLY A CA 1
ATOM 873 C C . GLY A 1 104 ? -2.757 17.037 7.188 1.00 25.37 102 GLY A C 1
ATOM 874 O O . GLY A 1 104 ? -2.747 16.654 6.009 1.00 25.98 102 GLY A O 1
ATOM 875 N N . HIS A 1 105 ? -3.371 18.142 7.571 1.00 25.63 103 HIS A N 1
ATOM 876 C CA . HIS A 1 105 ? -4.239 18.851 6.659 1.00 27.55 103 HIS A CA 1
ATOM 877 C C . HIS A 1 105 ? -3.570 20.074 6.042 1.00 28.00 103 HIS A C 1
ATOM 878 O O . HIS A 1 105 ? -4.058 20.632 5.055 1.00 29.50 103 HIS A O 1
ATOM 885 N N . ILE A 1 106 ? -2.424 20.462 6.592 1.00 25.64 104 ILE A N 1
ATOM 886 C CA . ILE A 1 106 ? -1.593 21.487 5.961 1.00 25.83 104 ILE A CA 1
ATOM 887 C C . ILE A 1 106 ? -0.382 20.771 5.338 1.00 25.14 104 ILE A C 1
ATOM 888 O O . ILE A 1 106 ? 0.364 20.104 6.042 1.00 24.05 104 ILE A O 1
ATOM 893 N N . PRO A 1 107 ? -0.202 20.887 4.017 1.00 26.61 105 PRO A N 1
ATOM 894 C CA . PRO A 1 107 ? 0.948 20.204 3.389 1.00 26.26 105 PRO A CA 1
ATOM 895 C C . PRO A 1 107 ? 2.285 20.778 3.881 1.00 26.22 105 PRO A C 1
ATOM 896 O O . PRO A 1 107 ? 2.474 22.006 3.929 1.00 26.81 105 PRO A O 1
ATOM 900 N N . ILE A 1 108 ? 3.193 19.888 4.247 1.00 24.95 106 ILE A N 1
ATOM 901 C CA . ILE A 1 108 ? 4.533 20.286 4.616 1.00 24.24 106 ILE A CA 1
ATOM 902 C C . ILE A 1 108 ? 5.440 20.283 3.377 1.00 25.80 106 ILE A C 1
ATOM 903 O O . ILE A 1 108 ? 5.118 19.658 2.364 1.00 26.37 106 ILE A O 1
ATOM 908 N N . SER A 1 109 ? 6.548 21.004 3.454 1.00 25.30 107 SER A N 1
ATOM 909 C CA . SER A 1 109 ? 7.493 21.087 2.370 1.00 26.45 107 SER A CA 1
ATOM 910 C C . SER A 1 109 ? 8.571 20.024 2.493 1.00 25.85 107 SER A C 1
ATOM 911 O O . SER A 1 109 ? 8.922 19.398 1.508 1.00 25.87 107 SER A O 1
ATOM 914 N N . ASN A 1 110 ? 9.067 19.829 3.712 1.00 25.60 108 ASN A N 1
ATOM 915 C CA . ASN A 1 110 ? 10.129 18.852 4.022 1.00 26.18 108 ASN A CA 1
ATOM 916 C C . ASN A 1 110 ? 9.842 18.179 5.357 1.00 24.60 108 ASN A C 1
ATOM 917 O O . ASN A 1 110 ? 9.087 18.713 6.204 1.00 24.73 108 ASN A O 1
ATOM 922 N N . LEU A 1 111 ? 10.483 17.034 5.568 1.00 23.67 109 LEU A N 1
ATOM 923 C CA . LEU A 1 111 ? 10.295 16.284 6.796 1.00 21.96 109 LEU A CA 1
ATOM 924 C C . LEU A 1 111 ? 11.626 15.915 7.412 1.00 21.40 109 LEU A C 1
ATOM 925 O O . LEU A 1 111 ? 12.537 15.493 6.721 1.00 21.97 109 LEU A O 1
ATOM 930 N N . ILE A 1 112 ? 11.757 16.101 8.722 1.00 21.41 110 ILE A N 1
ATOM 931 C CA . ILE A 1 112 ? 12.990 15.681 9.401 1.00 21.52 110 ILE A CA 1
ATOM 932 C C . ILE A 1 112 ? 12.640 14.845 10.606 1.00 20.54 110 ILE A C 1
ATOM 933 O O . ILE A 1 112 ? 11.806 15.222 11.438 1.00 20.83 110 ILE A O 1
ATOM 938 N N . LEU A 1 113 ? 13.302 13.700 10.687 1.00 20.78 111 LEU A N 1
ATOM 939 C CA . LEU A 1 113 ? 13.032 12.707 11.700 1.00 20.32 111 LEU A CA 1
ATOM 940 C C . LEU A 1 113 ? 14.325 12.367 12.434 1.00 21.14 111 LEU A C 1
ATOM 941 O O . LEU A 1 113 ? 15.316 11.955 11.811 1.00 21.73 111 LEU A O 1
ATOM 946 N N . GLU A 1 114 ? 14.301 12.510 13.753 1.00 20.29 112 GLU A N 1
ATOM 947 C CA . GLU A 1 114 ? 15.448 12.189 14.565 1.00 20.85 112 GLU A CA 1
ATOM 948 C C . GLU A 1 114 ? 15.072 11.084 15.525 1.00 20.45 112 GLU A C 1
ATOM 949 O O . GLU A 1 114 ? 14.156 11.234 16.366 1.00 20.95 112 GLU A O 1
ATOM 955 N N . SER A 1 115 ? 15.764 9.968 15.397 1.00 21.61 113 SER A N 1
ATOM 956 C CA . SER A 1 115 ? 15.618 8.848 16.338 1.00 21.88 113 SER A CA 1
ATOM 957 C C . SER A 1 115 ? 14.142 8.504 16.601 1.00 21.47 113 SER A C 1
ATOM 958 O O . SER A 1 115 ? 13.688 8.488 17.741 1.00 20.46 113 SER A O 1
ATOM 961 N N . THR A 1 116 ? 13.403 8.212 15.537 1.00 21.15 114 THR A N 1
ATOM 962 C CA . THR A 1 116 ? 11.973 7.941 15.695 1.00 20.87 114 THR A CA 1
ATOM 963 C C . THR A 1 116 ? 11.585 6.644 14.987 1.00 22.14 114 THR A C 1
ATOM 964 O O . THR A 1 116 ? 12.444 5.939 14.417 1.00 22.54 114 THR A O 1
ATOM 968 N N . SER A 1 117 ? 10.289 6.353 14.993 1.00 22.76 115 SER A N 1
ATOM 969 C CA . SER A 1 117 ? 9.769 5.198 14.277 1.00 23.64 115 SER A CA 1
ATOM 970 C C . SER A 1 117 ? 8.333 5.459 13.828 1.00 23.53 115 SER A C 1
ATOM 971 O O . SER A 1 117 ? 7.651 6.360 14.368 1.00 22.92 115 SER A O 1
ATOM 974 N N . PRO A 1 118 ? 7.873 4.698 12.821 1.00 24.24 116 PRO A N 1
ATOM 975 C CA . PRO A 1 118 ? 6.519 4.820 12.332 1.00 24.58 116 PRO A CA 1
ATOM 976 C C . PRO A 1 118 ? 5.569 3.915 13.119 1.00 24.81 116 PRO A C 1
ATOM 977 O O . PRO A 1 118 ? 4.471 3.622 12.661 1.00 25.42 116 PRO A O 1
ATOM 981 N N . GLY A 1 119 ? 6.005 3.498 14.304 1.00 25.30 117 GLY A N 1
ATOM 982 C CA . GLY A 1 119 ? 5.222 2.656 15.169 1.00 26.01 117 GLY A CA 1
ATOM 983 C C . GLY A 1 119 ? 5.595 1.205 14.999 1.00 28.56 117 GLY A C 1
ATOM 984 O O . GLY A 1 119 ? 6.617 0.866 14.382 1.00 29.01 117 GLY A O 1
ATOM 985 N N . ILE A 1 120 ? 4.731 0.344 15.517 1.00 29.11 118 ILE A N 1
ATOM 986 C CA . ILE A 1 120 ? 5.040 -1.060 15.624 1.00 31.26 118 ILE A CA 1
ATOM 987 C C . ILE A 1 120 ? 4.178 -1.819 14.620 1.00 33.15 118 ILE A C 1
ATOM 988 O O . ILE A 1 120 ? 2.962 -1.618 14.559 1.00 33.09 118 ILE A O 1
ATOM 993 N N . LYS A 1 121 ? 4.835 -2.653 13.812 1.00 34.59 119 LYS A N 1
ATOM 994 C CA . LYS A 1 121 ? 4.177 -3.382 12.735 1.00 37.52 119 LYS A CA 1
ATOM 995 C C . LYS A 1 121 ? 3.226 -4.471 13.218 1.00 39.29 119 LYS A C 1
ATOM 996 O O . LYS A 1 121 ? 2.056 -4.505 12.831 1.00 41.12 119 LYS A O 1
ATOM 1002 N N . GLU A 1 122 ? 3.727 -5.379 14.043 1.00 34.82 120 GLU A N 1
ATOM 1003 C CA . GLU A 1 122 ? 2.945 -6.555 14.367 1.00 36.20 120 GLU A CA 1
ATOM 1004 C C . GLU A 1 122 ? 2.106 -6.355 15.630 1.00 36.39 120 GLU A C 1
ATOM 1005 O O . GLU A 1 122 ? 2.585 -5.803 16.612 1.00 34.81 120 GLU A O 1
ATOM 1016 N N . GLU A 1 123 ? 0.862 -6.824 15.569 1.00 37.97 121 GLU A N 1
ATOM 1017 C CA . GLU A 1 123 ? -0.127 -6.688 16.638 1.00 39.35 121 GLU A CA 1
ATOM 1018 C C . GLU A 1 123 ? 0.348 -7.072 18.033 1.00 38.95 121 GLU A C 1
ATOM 1019 O O . GLU A 1 123 ? 0.137 -6.320 18.986 1.00 38.44 121 GLU A O 1
ATOM 1025 N N . ALA A 1 124 ? 0.973 -8.242 18.155 1.00 39.35 122 ALA A N 1
ATOM 1026 C CA . ALA A 1 124 ? 1.437 -8.719 19.463 1.00 39.12 122 ALA A CA 1
ATOM 1027 C C . ALA A 1 124 ? 2.509 -7.800 20.055 1.00 37.03 122 ALA A C 1
ATOM 1028 O O . ALA A 1 124 ? 2.574 -7.624 21.278 1.00 36.79 122 ALA A O 1
ATOM 1030 N N . ASN A 1 125 ? 3.350 -7.227 19.189 1.00 34.86 123 ASN A N 1
ATOM 1031 C CA . ASN A 1 125 ? 4.349 -6.286 19.657 1.00 33.15 123 ASN A CA 1
ATOM 1032 C C . ASN A 1 125 ? 3.698 -4.956 20.038 1.00 31.92 123 ASN A C 1
ATOM 1033 O O . ASN A 1 125 ? 4.147 -4.308 20.972 1.00 30.74 123 ASN A O 1
ATOM 1038 N N . GLN A 1 126 ? 2.634 -4.572 19.333 1.00 31.42 124 GLN A N 1
ATOM 1039 C CA . GLN A 1 126 ? 1.889 -3.356 19.680 1.00 31.62 124 GLN A CA 1
ATOM 1040 C C . GLN A 1 126 ? 1.291 -3.503 21.074 1.00 31.68 124 GLN A C 1
ATOM 1041 O O . GLN A 1 126 ? 1.380 -2.577 21.885 1.00 30.12 124 GLN A O 1
ATOM 1047 N N . LEU A 1 127 ? 0.707 -4.673 21.340 1.00 33.49 125 LEU A N 1
ATOM 1048 C CA . LEU A 1 127 ? 0.130 -4.992 22.643 1.00 34.56 125 LEU A CA 1
ATOM 1049 C C . LEU A 1 127 ? 1.186 -5.010 23.743 1.00 34.64 125 LEU A C 1
ATOM 1050 O O . LEU A 1 127 ? 0.949 -4.461 24.823 1.00 34.56 125 LEU A O 1
ATOM 1055 N N . GLU A 1 128 ? 2.333 -5.651 23.478 1.00 34.70 126 GLU A N 1
ATOM 1056 C CA . GLU A 1 128 ? 3.439 -5.717 24.446 1.00 34.39 126 GLU A CA 1
ATOM 1057 C C . GLU A 1 128 ? 3.760 -4.289 24.909 1.00 32.08 126 GLU A C 1
ATOM 1058 O O . GLU A 1 128 ? 3.914 -4.022 26.098 1.00 32.19 126 GLU A O 1
ATOM 1064 N N . ARG A 1 129 ? 3.835 -3.386 23.946 1.00 29.99 127 ARG A N 1
ATOM 1065 C CA . ARG A 1 129 ? 4.206 -2.022 24.197 1.00 28.61 127 ARG A CA 1
ATOM 1066 C C . ARG A 1 129 ? 3.121 -1.252 24.940 1.00 27.79 127 ARG A C 1
ATOM 1067 O O . ARG A 1 129 ? 3.431 -0.470 25.835 1.00 27.47 127 ARG A O 1
ATOM 1075 N N . ARG A 1 130 ? 1.863 -1.469 24.553 1.00 27.83 128 ARG A N 1
ATOM 1076 C CA . ARG A 1 130 ? 0.726 -0.890 25.262 1.00 28.14 128 ARG A CA 1
ATOM 1077 C C . ARG A 1 130 ? 0.749 -1.244 26.731 1.00 28.64 128 ARG A C 1
ATOM 1078 O O . ARG A 1 130 ? 0.609 -0.364 27.570 1.00 27.80 128 ARG A O 1
ATOM 1086 N N . LEU A 1 131 ? 0.917 -2.530 27.035 1.00 30.01 129 LEU A N 1
ATOM 10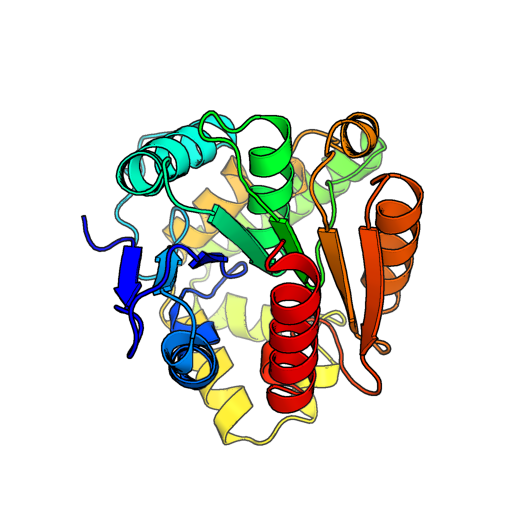87 C CA . LEU A 1 131 ? 1.021 -2.995 28.431 1.00 32.16 129 LEU A CA 1
ATOM 1088 C C . LEU A 1 131 ? 2.133 -2.278 29.208 1.00 31.71 129 LEU A C 1
ATOM 1089 O O . LEU A 1 131 ? 1.925 -1.847 30.342 1.00 31.98 129 LEU A O 1
ATOM 1094 N N . VAL A 1 132 ? 3.306 -2.158 28.599 1.00 30.66 130 VAL A N 1
ATOM 1095 C CA . VAL A 1 132 ? 4.440 -1.523 29.249 1.00 30.76 130 VAL A CA 1
ATOM 1096 C C . VAL A 1 132 ? 4.161 -0.037 29.484 1.00 29.12 130 VAL A C 1
ATOM 1097 O O . VAL A 1 132 ? 4.378 0.463 30.579 1.00 29.41 130 VAL A O 1
ATOM 1101 N N . ASP A 1 133 ? 3.673 0.659 28.460 1.00 27.81 131 ASP A N 1
ATOM 1102 C CA . ASP A 1 133 ? 3.338 2.081 28.601 1.00 27.15 131 ASP A CA 1
ATOM 1103 C C . ASP A 1 133 ? 2.165 2.331 29.525 1.00 27.14 131 ASP A C 1
ATOM 1104 O O . ASP A 1 133 ? 2.149 3.342 30.234 1.00 27.20 131 ASP A O 1
ATOM 1109 N N . ASP A 1 134 ? 1.202 1.408 29.530 1.00 27.27 132 ASP A N 1
ATOM 1110 C CA . ASP A 1 134 ? 0.109 1.462 30.504 1.00 28.19 132 ASP A CA 1
ATOM 1111 C C . ASP A 1 134 ? 0.630 1.271 31.945 1.00 28.95 132 ASP A C 1
ATOM 1112 O O . ASP A 1 134 ? 0.245 2.022 32.858 1.00 28.40 132 ASP A O 1
ATOM 1117 N N . ALA A 1 135 ? 1.527 0.302 32.135 1.00 28.40 133 ALA A N 1
ATOM 1118 C CA . ALA A 1 135 ? 2.188 0.097 33.439 1.00 28.96 133 ALA A CA 1
ATOM 1119 C C . ALA A 1 135 ? 2.965 1.354 33.866 1.00 28.57 133 ALA A C 1
ATOM 1120 O O . ALA A 1 135 ? 2.855 1.813 35.004 1.00 29.26 133 ALA A O 1
ATOM 1122 N N . ARG A 1 136 ? 3.751 1.891 32.938 1.00 28.14 134 ARG A N 1
ATOM 1123 C CA . ARG A 1 136 ? 4.492 3.127 33.160 1.00 28.84 134 ARG A CA 1
ATOM 1124 C C . ARG A 1 136 ? 3.571 4.285 33.557 1.00 29.04 134 ARG A C 1
ATOM 1125 O O . ARG A 1 136 ? 3.857 4.994 34.530 1.00 29.47 134 ARG A O 1
ATOM 1133 N N . ALA A 1 137 ? 2.467 4.462 32.819 1.00 29.04 135 ALA A N 1
ATOM 1134 C CA . ALA A 1 137 ? 1.444 5.461 33.192 1.00 29.26 135 ALA A CA 1
ATOM 1135 C C . ALA A 1 137 ? 0.919 5.257 34.623 1.00 30.69 135 ALA A C 1
ATOM 1136 O O . ALA A 1 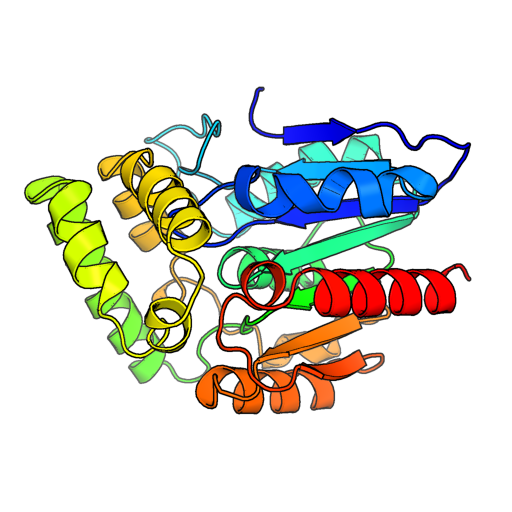137 ? 0.817 6.209 35.388 1.00 30.98 135 ALA A O 1
ATOM 1138 N N . LYS A 1 138 ? 0.605 4.015 34.992 1.00 32.44 136 LYS A N 1
ATOM 1139 C CA . LYS A 1 138 ? 0.178 3.723 36.363 1.00 34.12 136 LYS A CA 1
ATOM 1140 C C . LYS A 1 138 ? 1.248 4.129 37.384 1.00 34.10 136 LYS A C 1
ATOM 1141 O O . LYS A 1 138 ? 0.930 4.748 38.393 1.00 34.68 136 LYS A O 1
ATOM 1147 N N . VAL A 1 139 ? 2.509 3.810 37.100 1.00 33.56 137 VAL A N 1
ATOM 1148 C CA . VAL A 1 139 ? 3.638 4.184 37.968 1.00 34.64 137 VAL A CA 1
ATOM 1149 C C . VAL A 1 139 ? 3.717 5.710 3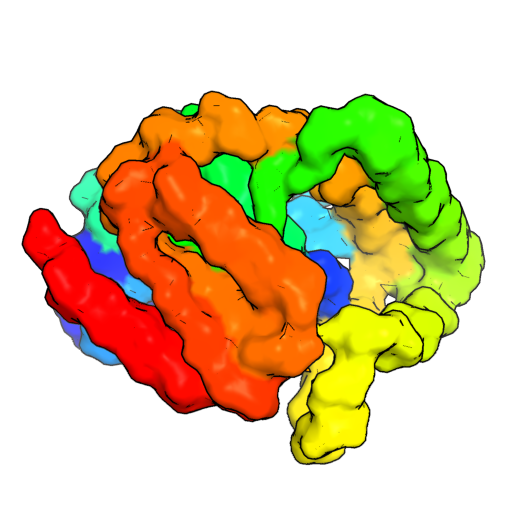8.141 1.00 34.26 137 VAL A C 1
ATOM 1150 O O . VAL A 1 139 ? 4.018 6.211 39.223 1.00 34.95 137 VAL A O 1
ATOM 1154 N N . LEU A 1 140 ? 3.441 6.441 37.063 1.00 32.89 138 LEU A N 1
ATOM 1155 C CA . LEU A 1 140 ? 3.457 7.902 37.105 1.00 33.23 138 LEU A CA 1
ATOM 1156 C C . LEU A 1 140 ? 2.331 8.457 37.983 1.00 34.67 138 LEU A C 1
ATOM 1157 O O . LEU A 1 140 ? 2.603 9.195 38.919 1.00 35.82 138 LEU A O 1
ATOM 1162 N N . ASP A 1 141 ? 1.081 8.091 37.682 1.00 35.94 139 ASP A N 1
ATOM 1163 C CA . ASP A 1 141 ? -0.098 8.509 38.460 1.00 38.05 139 ASP A CA 1
ATOM 1164 C C . ASP A 1 141 ? 0.043 8.257 39.968 1.00 40.11 139 ASP A C 1
ATOM 1165 O O . ASP A 1 141 ? -0.566 8.965 40.784 1.00 41.80 139 ASP A O 1
ATOM 1170 N N . ILE A 1 142 ? 0.833 7.244 40.322 1.00 40.98 140 ILE A N 1
ATOM 1171 C CA . ILE A 1 142 ? 0.952 6.758 41.706 1.00 43.17 140 ILE A CA 1
ATOM 1172 C C . ILE A 1 142 ? 2.262 7.172 42.403 1.00 43.31 140 ILE A C 1
ATOM 1173 O O . ILE A 1 142 ? 2.219 7.776 43.477 1.00 44.29 140 ILE A O 1
ATOM 1178 N N . ALA A 1 143 ? 3.411 6.868 41.790 1.00 42.19 141 ALA A N 1
ATOM 1179 C CA . ALA A 1 143 ? 4.710 7.109 42.434 1.00 42.16 141 ALA A CA 1
ATOM 1180 C C . ALA A 1 143 ? 5.349 8.487 42.165 1.00 41.00 141 ALA A C 1
ATOM 1181 O O . ALA A 1 143 ? 6.309 8.873 42.844 1.00 42.06 141 ALA A O 1
ATOM 1183 N N . GLY A 1 144 ? 4.827 9.220 41.185 1.00 38.81 142 GLY A N 1
ATOM 1184 C CA . GLY A 1 144 ? 5.260 10.605 40.936 1.00 37.45 142 GLY A CA 1
ATOM 1185 C C . GLY A 1 144 ? 6.380 10.769 39.920 1.00 35.57 142 GLY A C 1
ATOM 1186 O O . GLY A 1 144 ? 6.895 9.786 39.383 1.00 35.07 142 GLY A O 1
ATOM 1187 N N . ILE A 1 145 ? 6.784 12.014 39.672 1.00 34.69 143 ILE A N 1
ATOM 1188 C CA . ILE A 1 145 ? 7.724 12.290 38.577 1.00 32.80 143 ILE A CA 1
ATOM 1189 C C . ILE A 1 145 ? 9.142 11.839 38.919 1.00 34.00 143 ILE A C 1
ATOM 1190 O O . ILE A 1 145 ? 9.783 11.179 38.110 1.00 33.83 143 ILE A O 1
ATOM 1195 N N . GLU A 1 146 ? 9.607 12.159 40.126 1.00 35.92 144 GLU A N 1
ATOM 1196 C CA . GLU A 1 146 ? 11.000 11.941 40.490 1.00 37.17 144 GLU A CA 1
ATOM 1197 C C . GLU A 1 146 ? 11.416 10.470 40.376 1.00 37.65 144 GLU A C 1
ATOM 1198 O O . GLU A 1 146 ? 12.429 10.158 39.751 1.00 37.37 144 GLU A O 1
ATOM 1204 N N . LEU A 1 147 ? 10.618 9.574 40.950 1.00 38.31 145 LEU A N 1
ATOM 1205 C CA . LEU A 1 147 ? 10.941 8.148 40.946 1.00 39.36 145 LEU A CA 1
ATOM 1206 C C . LEU A 1 147 ? 10.904 7.594 39.513 1.00 37.67 145 LEU A C 1
ATOM 1207 O O . LEU A 1 147 ? 11.755 6.800 39.118 1.00 37.96 145 LEU A O 1
ATOM 1212 N N . PHE A 1 148 ? 9.936 8.052 38.728 1.00 36.17 146 PHE A N 1
ATOM 1213 C CA . PHE A 1 148 ? 9.868 7.665 37.318 1.00 34.20 146 PHE A CA 1
ATOM 1214 C C . PHE A 1 148 ? 11.117 8.061 36.546 1.00 33.52 146 PHE A C 1
ATOM 1215 O O . PHE A 1 148 ? 11.687 7.239 35.818 1.00 33.24 146 PHE A O 1
ATOM 1223 N N . VAL A 1 149 ? 11.534 9.321 36.702 1.00 33.58 147 VAL A N 1
ATOM 1224 C CA . VAL A 1 149 ? 12.723 9.859 36.024 1.00 32.48 147 VAL A CA 1
ATOM 1225 C C . VAL A 1 149 ? 13.985 9.099 36.457 1.00 34.27 147 VAL A C 1
ATOM 1226 O O . VAL A 1 149 ? 14.839 8.791 35.628 1.00 33.11 147 VAL A O 1
ATOM 1230 N N . ASN A 1 150 ? 14.088 8.780 37.749 1.00 36.27 148 ASN A N 1
ATOM 1231 C CA . ASN A 1 150 ? 15.208 7.982 38.236 1.00 38.40 148 ASN A CA 1
ATOM 1232 C 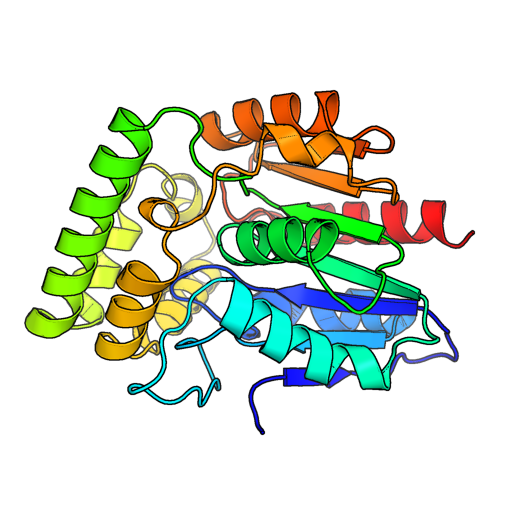C . ASN A 1 150 ? 15.348 6.657 37.469 1.00 38.89 148 ASN A C 1
ATOM 1233 O O . ASN A 1 150 ? 16.450 6.301 37.022 1.00 39.57 148 ASN A O 1
ATOM 1238 N N . ASP A 1 151 ? 14.222 5.963 37.279 1.00 39.16 149 ASP A N 1
ATOM 1239 C CA . ASP A 1 151 ? 14.190 4.711 36.522 1.00 39.42 149 ASP A CA 1
ATOM 1240 C C . ASP A 1 151 ? 14.384 4.959 35.012 1.00 37.96 149 ASP A C 1
ATOM 1241 O O . ASP A 1 151 ? 15.101 4.210 34.354 1.00 38.02 149 ASP A O 1
ATOM 1246 N N . TRP A 1 152 ? 13.754 6.015 34.487 1.00 36.95 150 TRP A N 1
ATOM 1247 C CA . TRP A 1 152 ? 13.843 6.380 33.070 1.00 35.51 150 TRP A CA 1
ATOM 1248 C C . TRP A 1 152 ? 15.288 6.635 32.659 1.00 35.69 150 TRP A C 1
ATOM 1249 O O . TRP A 1 152 ? 15.730 6.149 31.607 1.00 35.18 150 TRP A O 1
ATOM 1260 N N . GLU A 1 153 ? 16.010 7.385 33.494 1.00 35.43 151 GLU A N 1
ATOM 1261 C CA . GLU A 1 153 ? 17.451 7.639 33.333 1.00 36.03 151 GLU A CA 1
ATOM 1262 C C . GLU A 1 153 ? 18.296 6.376 33.139 1.00 36.04 151 GLU A C 1
ATOM 1263 O O . GLU A 1 153 ? 19.353 6.438 32.529 1.00 36.77 151 GLU A O 1
ATOM 1269 N N . LYS A 1 154 ? 17.855 5.250 33.701 1.00 35.85 152 LYS A N 1
ATOM 1270 C CA . LYS A 1 154 ? 18.645 3.999 33.676 1.00 36.51 152 LYS A CA 1
ATOM 1271 C C . LYS A 1 154 ? 18.306 3.066 32.517 1.00 35.32 152 LYS A C 1
ATOM 1272 O O . LYS A 1 154 ? 18.883 1.985 32.419 1.00 36.20 152 LYS A O 1
ATOM 1278 N N . LEU A 1 155 ? 17.368 3.466 31.656 1.00 33.65 153 LEU A N 1
ATOM 1279 C CA . LEU A 1 155 ? 17.007 2.645 30.494 1.00 32.81 153 LEU A CA 1
ATOM 1280 C C . LEU A 1 155 ? 18.194 2.520 29.538 1.00 32.71 153 LEU A C 1
ATOM 1281 O O . LEU A 1 155 ? 18.922 3.491 29.339 1.00 32.76 153 LEU A O 1
ATOM 1286 N N . PRO A 1 156 ? 18.411 1.314 28.968 1.00 33.13 154 PRO A N 1
ATOM 1287 C CA . PRO A 1 156 ? 19.522 1.118 28.021 1.00 32.98 154 PRO A CA 1
ATOM 1288 C C . PRO A 1 156 ? 19.497 2.131 26.867 1.00 31.31 154 PRO A C 1
ATOM 1289 O O . PRO A 1 156 ? 20.549 2.557 26.387 1.00 30.37 154 PRO A O 1
ATOM 1293 N N . LEU A 1 157 ? 18.294 2.517 26.446 1.00 29.79 155 LEU A N 1
ATOM 1294 C CA . LEU A 1 157 ? 18.119 3.502 25.398 1.00 29.09 155 LEU A CA 1
ATOM 1295 C C . LEU A 1 157 ? 18.944 4.760 25.665 1.00 29.24 155 LEU A C 1
ATOM 1296 O O . LEU A 1 157 ? 19.442 5.385 24.728 1.00 29.69 155 LEU A O 1
ATOM 1301 N N . PHE A 1 158 ? 19.094 5.112 26.945 1.00 28.91 156 PHE A N 1
ATOM 1302 C CA . PHE A 1 158 ? 19.755 6.349 27.328 1.00 28.47 156 PHE A CA 1
ATOM 1303 C C . PHE A 1 158 ? 21.160 6.193 27.892 1.00 29.57 156 PHE A C 1
ATOM 1304 O O . PHE A 1 158 ? 21.727 7.156 28.401 1.00 29.03 156 PHE A O 1
ATOM 1312 N N . GLN A 1 159 ? 21.732 4.993 27.784 1.00 29.67 157 GLN A N 1
ATOM 1313 C CA . GLN A 1 159 ? 23.039 4.717 28.378 1.00 31.86 157 GLN A CA 1
ATOM 1314 C C . GLN A 1 159 ? 24.112 5.727 27.941 1.00 32.02 157 GLN A C 1
ATOM 1315 O O . GLN A 1 159 ? 24.938 6.156 28.749 1.00 33.49 157 GLN A O 1
ATOM 1321 N N . SER A 1 160 ? 24.073 6.125 26.670 1.00 31.08 158 SER A N 1
ATOM 1322 C CA . SER A 1 160 ? 25.050 7.062 26.119 1.00 31.66 158 SER A CA 1
ATOM 1323 C C . SER A 1 160 ? 25.011 8.428 26.823 1.00 31.71 158 SER A C 1
ATOM 1324 O O . SER A 1 160 ? 26.007 9.144 26.829 1.00 32.53 158 SER A O 1
ATOM 1327 N N . GLN A 1 161 ? 23.882 8.769 27.434 1.00 30.88 159 GLN A N 1
ATOM 1328 C CA . GLN A 1 161 ? 23.785 10.044 28.165 1.00 31.77 159 GLN A CA 1
ATOM 1329 C C . GLN A 1 161 ? 24.644 10.099 29.425 1.00 33.72 159 GLN A C 1
ATOM 1330 O O . GLN A 1 161 ? 25.035 11.183 29.860 1.00 34.17 159 GLN A O 1
ATOM 1336 N N . LEU A 1 162 ? 24.939 8.933 30.007 1.00 35.36 160 LEU A N 1
ATOM 1337 C CA . LEU A 1 162 ? 25.717 8.858 31.250 1.00 37.86 160 LEU A CA 1
ATOM 1338 C C . LEU A 1 162 ? 27.131 9.399 31.038 1.00 40.07 160 LEU A C 1
ATOM 1339 O O . LEU A 1 162 ? 27.867 9.676 31.995 1.00 41.39 160 LEU A O 1
ATOM 1344 N N . GLU A 1 163 ? 27.473 9.569 29.767 1.00 39.92 161 GLU A N 1
ATOM 1345 C CA . GLU A 1 163 ? 28.760 10.088 29.351 1.00 42.25 161 GLU A CA 1
ATOM 1346 C C . GLU A 1 163 ? 28.751 11.601 29.065 1.00 41.49 161 GLU A C 1
ATOM 1347 O O . GLU A 1 163 ? 29.804 12.191 28.814 1.00 43.03 161 GLU A O 1
ATOM 1353 N N . LEU A 1 164 ? 27.576 12.220 29.104 1.00 39.11 162 LEU A N 1
ATOM 1354 C CA . LEU A 1 164 ? 27.446 13.648 28.799 1.00 38.32 162 LEU A CA 1
ATOM 1355 C C . LEU A 1 164 ? 28.026 14.530 29.897 1.00 39.56 162 LEU A C 1
ATOM 1356 O O . LEU A 1 164 ? 28.204 14.064 31.025 1.00 39.95 162 LEU A O 1
ATOM 1361 N N . PRO A 1 165 ? 28.345 15.803 29.567 1.00 39.89 163 PRO A N 1
ATOM 1362 C CA . PRO A 1 165 ? 28.839 16.692 30.603 1.00 41.34 163 PRO A CA 1
ATOM 1363 C C . PRO A 1 165 ? 27.744 16.873 31.648 1.00 40.68 163 PRO A C 1
ATOM 1364 O O . PRO A 1 165 ? 26.560 16.880 31.307 1.00 37.51 163 PRO A O 1
ATOM 1368 N N . VAL A 1 166 ? 28.149 17.007 32.908 1.00 42.51 164 VAL A N 1
ATOM 1369 C CA . VAL A 1 166 ? 27.200 17.061 34.026 1.00 42.93 164 VAL A CA 1
ATOM 1370 C C . VAL A 1 166 ? 26.101 18.135 33.867 1.00 41.71 164 VAL A C 1
ATOM 1371 O O . VAL A 1 166 ? 24.954 17.904 34.263 1.00 40.49 164 VAL A O 1
ATOM 1375 N N . GLU A 1 167 ? 26.437 19.268 33.239 1.00 42.04 165 GLU A N 1
ATOM 1376 C CA . GLU A 1 167 ? 25.465 20.343 32.982 1.00 41.49 165 GLU A CA 1
ATOM 1377 C C . GLU A 1 167 ? 24.337 19.838 32.110 1.00 39.34 165 GLU A C 1
ATOM 1378 O O . GLU A 1 167 ? 23.170 20.153 32.342 1.00 38.23 165 GLU A O 1
ATOM 1384 N N . ILE A 1 168 ? 24.713 19.106 31.063 1.00 38.38 166 ILE A N 1
ATOM 1385 C CA . ILE A 1 168 ? 23.754 18.586 30.109 1.00 36.59 166 ILE A CA 1
ATOM 1386 C C . ILE A 1 168 ? 22.858 17.569 30.807 1.00 35.50 166 ILE A C 1
ATOM 1387 O O . ILE A 1 168 ? 21.637 17.619 30.664 1.00 34.19 166 ILE A O 1
ATOM 1392 N N . GLN A 1 169 ? 23.450 16.678 31.595 1.00 36.52 167 GLN A N 1
ATOM 1393 C CA . GLN A 1 169 ? 22.651 15.680 32.307 1.00 36.46 167 GLN A CA 1
ATOM 1394 C C . GLN A 1 169 ? 21.673 16.356 33.292 1.00 36.91 167 GLN A C 1
ATOM 1395 O O . GLN A 1 169 ? 20.508 15.973 33.358 1.00 35.91 167 GLN A O 1
ATOM 1401 N N . HIS A 1 170 ? 22.147 17.380 34.006 1.00 38.10 168 HIS A N 1
ATOM 1402 C CA . HIS A 1 170 ? 21.298 18.257 34.824 1.00 38.29 168 HIS A CA 1
ATOM 1403 C C . HIS A 1 170 ? 20.110 18.850 34.053 1.00 37.60 168 HIS A C 1
ATOM 1404 O O . HIS A 1 170 ? 18.966 18.724 34.506 1.00 36.48 168 HIS A O 1
ATOM 1411 N N . GLN A 1 171 ? 20.378 19.485 32.903 1.00 37.73 169 GLN A N 1
ATOM 1412 C CA . GLN A 1 171 ? 19.331 20.110 32.082 1.00 37.83 169 GLN A CA 1
ATOM 1413 C C . GLN A 1 171 ? 18.257 19.105 31.654 1.00 35.81 169 GLN A C 1
ATOM 1414 O O . GLN A 1 171 ? 17.065 19.384 31.764 1.00 35.06 169 GLN A O 1
ATOM 1420 N N . ILE A 1 172 ? 18.703 17.958 31.144 1.00 34.73 170 ILE A N 1
ATOM 1421 C CA . ILE A 1 172 ? 17.815 16.853 30.787 1.00 33.56 170 ILE A CA 1
ATOM 1422 C C . ILE A 1 172 ? 16.961 16.414 31.989 1.00 33.46 170 ILE A C 1
ATOM 1423 O O . ILE A 1 172 ? 15.732 16.314 31.865 1.00 31.97 170 ILE A O 1
ATOM 1428 N N . ARG A 1 173 ? 17.618 16.165 33.133 1.00 33.99 171 ARG A N 1
ATOM 1429 C CA . ARG A 1 173 ? 16.939 15.725 34.362 1.00 34.52 171 ARG A CA 1
ATOM 1430 C C . ARG A 1 173 ? 15.895 16.738 34.840 1.00 34.85 171 ARG A C 1
ATOM 1431 O O . ARG A 1 173 ? 14.800 16.363 35.255 1.00 33.91 171 ARG A O 1
ATOM 1439 N N . GLN A 1 174 ? 16.250 18.018 34.772 1.00 35.87 172 GLN A N 1
ATOM 1440 C CA . GLN A 1 174 ? 15.360 19.094 35.170 1.00 36.53 172 GLN A CA 1
ATOM 1441 C C . GLN A 1 174 ? 14.138 19.166 34.266 1.00 35.10 172 GLN A C 1
ATOM 1442 O O . GLN A 1 174 ? 13.013 19.343 34.758 1.00 35.56 172 GLN A O 1
ATOM 1452 N N . GLN A 1 175 ? 14.364 19.032 32.955 1.00 34.04 173 GLN A N 1
ATOM 1453 C CA . GLN A 1 175 ? 13.301 19.071 31.964 1.00 31.79 173 GLN A CA 1
ATOM 1454 C C . GLN A 1 175 ? 12.308 17.933 32.196 1.00 29.80 173 GLN A C 1
ATOM 1455 O O . GLN A 1 175 ? 11.091 18.126 32.077 1.00 29.43 173 GLN A O 1
ATOM 1461 N N . ARG A 1 176 ? 12.829 16.758 32.541 1.00 27.75 174 ARG A N 1
ATOM 1462 C CA . ARG A 1 176 ? 11.989 15.600 32.858 1.00 26.34 174 ARG A CA 1
ATOM 1463 C C . ARG A 1 176 ? 11.203 15.803 34.184 1.00 26.05 174 ARG A C 1
ATOM 1464 O O . ARG A 1 176 ? 9.991 15.550 34.254 1.00 24.04 174 ARG A O 1
ATOM 1472 N N . LEU A 1 177 ? 11.902 16.272 35.221 1.00 27.61 175 LEU A N 1
ATOM 1473 C CA . LEU A 1 177 ? 11.319 16.455 36.564 1.00 28.35 175 LEU A CA 1
ATOM 1474 C C . LEU A 1 177 ? 10.236 17.523 36.582 1.00 28.48 175 LEU A C 1
ATOM 1475 O O . LEU A 1 177 ? 9.350 17.527 37.454 1.00 28.87 175 LEU A O 1
ATOM 1480 N N . SER A 1 178 ? 10.298 18.440 35.620 1.00 27.54 176 SER A N 1
ATOM 1481 C CA . SER A 1 178 ? 9.322 19.517 35.579 1.00 27.78 176 SER A CA 1
ATOM 1482 C C . SER A 1 178 ? 8.042 19.081 34.875 1.00 25.94 176 SER A C 1
ATOM 1483 O O . SER A 1 178 ? 7.045 19.792 34.916 1.00 25.80 176 SER A O 1
ATOM 1486 N N . GLN A 1 179 ? 8.052 17.910 34.244 1.00 23.59 177 GLN A N 1
ATOM 1487 C CA . GLN A 1 179 ? 6.838 17.431 33.591 1.00 22.60 177 GLN A CA 1
ATOM 1488 C C . GLN A 1 179 ? 5.841 16.990 34.640 1.00 23.17 177 GLN A C 1
ATOM 1489 O O . GLN A 1 179 ? 6.221 16.535 35.707 1.00 24.07 177 GLN A O 1
ATOM 1495 N N . SER A 1 180 ? 4.561 17.174 34.355 1.00 23.34 178 SER A N 1
ATOM 1496 C CA . SER A 1 180 ? 3.504 16.715 35.252 1.00 24.06 178 SER A CA 1
ATOM 1497 C C . SER A 1 180 ? 3.311 15.200 35.083 1.00 23.94 178 SER A C 1
ATOM 1498 O O . SER A 1 180 ? 3.013 14.739 33.964 1.00 21.86 178 SER A O 1
ATOM 1501 N N . PRO A 1 181 ? 3.489 14.420 36.168 1.00 23.78 179 PRO A N 1
ATOM 1502 C CA . PRO A 1 181 ? 3.364 12.952 36.017 1.00 24.49 179 PRO A CA 1
ATOM 1503 C C . PRO A 1 181 ? 1.991 12.466 35.540 1.00 24.47 179 PRO A C 1
ATOM 1504 O O . PRO A 1 181 ? 1.923 11.535 34.726 1.00 24.17 179 PRO A O 1
ATOM 1508 N N . HIS A 1 182 ? 0.918 13.101 36.008 1.00 24.94 180 HIS A N 1
ATOM 1509 C CA . HIS A 1 182 ? -0.427 12.763 35.530 1.00 26.04 180 HIS A CA 1
ATOM 1510 C C . HIS A 1 182 ? -0.581 13.023 34.021 1.00 24.55 180 HIS A C 1
ATOM 1511 O O . HIS A 1 182 ? -1.200 12.217 33.291 1.00 23.75 180 HIS A O 1
ATOM 1518 N N . LYS A 1 183 ? 0.016 14.118 33.535 1.00 23.24 181 LYS A N 1
ATOM 1519 C CA . LYS A 1 183 ? 0.016 14.393 32.112 1.00 21.92 181 LYS A CA 1
ATOM 1520 C C . LYS A 1 183 ? 0.899 13.430 31.335 1.00 21.69 181 LYS A C 1
ATOM 1521 O O . LYS A 1 183 ? 0.527 13.027 30.244 1.00 20.42 181 LYS A O 1
ATOM 1527 N N . MET A 1 184 ? 2.060 13.062 31.895 1.00 21.48 182 MET A N 1
ATOM 1528 C CA . MET A 1 184 ? 2.921 12.082 31.250 1.00 20.59 182 MET A CA 1
ATOM 1529 C C . MET A 1 184 ? 2.173 10.760 31.103 1.00 21.02 182 MET A C 1
ATOM 1530 O O . MET A 1 184 ? 2.252 10.122 30.068 1.00 19.54 182 MET A O 1
ATOM 1535 N N . ALA A 1 185 ? 1.428 10.380 32.136 1.00 21.29 183 ALA A N 1
ATOM 1536 C CA . ALA A 1 185 ? 0.616 9.163 32.101 1.00 22.60 183 ALA A CA 1
ATOM 1537 C C . ALA A 1 185 ? -0.424 9.219 30.974 1.00 22.32 183 ALA A C 1
ATOM 1538 O O . ALA A 1 185 ? -0.571 8.260 30.215 1.00 22.12 183 ALA A O 1
ATOM 1540 N N . LYS A 1 186 ? -1.114 10.356 30.841 1.00 21.66 184 LYS A N 1
ATOM 1541 C CA . LYS A 1 186 ? -2.121 10.488 29.833 1.00 20.98 184 LYS A CA 1
ATOM 1542 C C . LYS A 1 186 ? -1.465 10.452 28.460 1.00 20.36 184 LYS A C 1
ATOM 1543 O O . LYS A 1 186 ? -1.975 9.792 27.576 1.00 20.27 184 LYS A O 1
ATOM 1549 N N . ALA A 1 187 ? -0.329 11.146 28.285 1.00 20.82 185 ALA A N 1
ATOM 1550 C CA . ALA A 1 187 ? 0.413 11.079 27.014 1.00 21.74 185 ALA A CA 1
ATOM 1551 C C . ALA A 1 187 ? 0.706 9.631 26.615 1.00 22.02 185 ALA A C 1
ATOM 1552 O O . ALA A 1 187 ? 0.465 9.236 25.464 1.00 23.24 185 ALA A O 1
ATOM 1554 N N . LEU A 1 188 ? 1.222 8.847 27.548 1.00 22.56 186 LEU A N 1
ATOM 1555 C CA . LEU A 1 188 ? 1.473 7.412 27.290 1.00 23.54 186 LEU A CA 1
ATOM 1556 C C . LEU A 1 188 ? 0.218 6.644 26.889 1.00 24.40 186 LEU A C 1
ATOM 1557 O O . LEU A 1 188 ? 0.223 5.932 25.881 1.00 24.25 186 LEU A O 1
ATOM 1562 N N . ARG A 1 189 ? -0.855 6.781 27.674 1.00 25.15 187 ARG A N 1
ATOM 1563 C CA . ARG A 1 189 ? -2.093 6.048 27.369 1.00 25.46 187 ARG A CA 1
ATOM 1564 C C . ARG A 1 189 ? -2.734 6.461 26.040 1.00 24.31 187 ARG A C 1
ATOM 1565 O O . ARG A 1 189 ? -3.271 5.613 25.338 1.00 24.97 187 ARG A O 1
ATOM 1573 N N . ASP A 1 190 ? -2.701 7.751 25.708 1.00 22.51 188 ASP A N 1
ATOM 1574 C CA . ASP A 1 190 ? -3.393 8.272 24.516 1.00 22.09 188 ASP A CA 1
ATOM 1575 C C . ASP A 1 190 ? -2.560 8.257 23.244 1.00 21.41 188 ASP A C 1
ATOM 1576 O O . ASP A 1 190 ? -3.100 8.032 22.176 1.00 22.23 188 ASP A O 1
ATOM 1581 N N . TYR A 1 191 ? -1.265 8.521 23.331 1.00 21.68 189 TYR A N 1
ATOM 1582 C CA . TYR A 1 191 ? -0.463 8.517 22.079 1.00 21.39 189 TYR A CA 1
ATOM 1583 C C . TYR A 1 191 ? 0.900 7.851 22.180 1.00 21.78 189 TYR A C 1
ATOM 1584 O O . TYR A 1 191 ? 1.803 8.090 21.353 1.00 21.26 189 TYR A O 1
ATOM 1593 N N . GLY A 1 192 ? 1.020 6.977 23.174 1.00 22.58 190 GLY A N 1
ATOM 1594 C CA . GLY A 1 192 ? 2.157 6.092 23.266 1.00 23.48 190 GLY A CA 1
ATOM 1595 C C . GLY A 1 192 ? 2.255 5.252 22.013 1.00 23.99 190 GLY A C 1
ATOM 1596 O O . GLY A 1 192 ? 1.267 5.091 21.252 1.00 24.06 190 GLY A O 1
ATOM 1597 N N . THR A 1 193 ? 3.440 4.700 21.802 1.00 24.61 191 THR A N 1
ATOM 1598 C CA . THR A 1 193 ? 3.749 3.964 20.577 1.00 25.39 191 THR A CA 1
ATOM 1599 C C . THR A 1 193 ? 2.823 2.785 20.384 1.00 26.65 191 THR A C 1
ATOM 1600 O O . THR A 1 193 ? 2.475 2.445 19.251 1.00 27.70 191 THR A O 1
ATOM 1604 N N . GLY A 1 194 ? 2.390 2.203 21.501 1.00 28.21 192 GLY A N 1
ATOM 1605 C CA . GLY A 1 194 ? 1.477 1.076 21.484 1.00 29.21 192 GLY A CA 1
ATOM 1606 C C . GLY A 1 194 ? 0.096 1.463 20.990 1.00 29.38 192 GLY A C 1
ATOM 1607 O O . GLY A 1 194 ? -0.635 0.616 20.498 1.00 30.15 192 GLY A O 1
ATOM 1608 N N . GLN A 1 195 ? -0.263 2.738 21.129 1.00 28.96 193 GLN A N 1
ATOM 1609 C CA . GLN A 1 195 ? -1.549 3.249 20.637 1.00 29.60 193 GLN A CA 1
ATOM 1610 C C . GLN A 1 195 ? -1.493 3.706 19.190 1.00 29.50 193 GLN A C 1
ATOM 1611 O O . GLN A 1 195 ? -2.541 3.838 18.537 1.00 30.72 193 GLN A O 1
ATOM 1617 N N . MET A 1 196 ? -0.287 3.981 18.699 1.00 27.92 194 MET A N 1
ATOM 1618 C CA . MET A 1 196 ? -0.121 4.571 17.382 1.00 27.77 194 MET A CA 1
ATOM 1619 C C . MET A 1 196 ? -0.443 3.558 16.296 1.00 28.23 194 MET A C 1
ATOM 1620 O O . MET A 1 196 ? -0.043 2.395 16.410 1.00 27.62 194 MET A O 1
ATOM 1625 N N . PRO A 1 197 ? -1.159 3.987 15.234 1.00 28.03 195 PRO A N 1
ATOM 1626 C CA . PRO A 1 197 ? -1.315 3.059 14.123 1.00 28.87 195 PRO A CA 1
ATOM 1627 C C . PRO A 1 197 ? 0.038 2.734 13.505 1.00 28.07 195 PRO A C 1
ATOM 1628 O O . PRO A 1 197 ? 0.973 3.548 13.558 1.00 26.69 195 PRO A O 1
ATOM 1632 N N . ASN A 1 198 ? 0.137 1.540 12.946 1.00 28.80 196 ASN A N 1
ATOM 1633 C CA . ASN A 1 198 ? 1.329 1.096 12.225 1.00 29.11 196 ASN A CA 1
ATOM 1634 C C . ASN A 1 198 ? 1.448 1.890 10.919 1.00 28.51 196 ASN A C 1
ATOM 1635 O O . ASN A 1 198 ? 0.757 1.589 9.936 1.00 29.05 196 ASN A O 1
ATOM 1640 N N . LEU A 1 199 ? 2.334 2.883 10.903 1.00 27.63 197 LEU A N 1
ATOM 1641 C CA . LEU A 1 199 ? 2.477 3.769 9.726 1.00 26.63 197 LEU A CA 1
ATOM 1642 C C . LEU A 1 199 ? 3.480 3.246 8.695 1.00 27.04 197 LEU A C 1
ATOM 1643 O O . LEU A 1 199 ? 3.739 3.899 7.669 1.00 26.96 197 LEU A O 1
ATOM 1648 N N . TRP A 1 200 ? 4.039 2.067 8.968 1.00 26.37 198 TRP A N 1
ATOM 1649 C CA . TRP A 1 200 ? 5.021 1.449 8.080 1.00 26.19 198 TRP A CA 1
ATOM 1650 C C . TRP A 1 200 ? 4.526 1.351 6.624 1.00 27.31 198 TRP A C 1
ATOM 1651 O O . TRP A 1 200 ? 5.240 1.758 5.716 1.00 27.73 198 TRP A O 1
ATOM 1662 N N . PRO A 1 201 ? 3.292 0.843 6.401 1.00 28.14 199 PRO A N 1
ATOM 1663 C CA . PRO A 1 201 ? 2.791 0.732 5.020 1.00 29.25 199 PRO A CA 1
ATOM 1664 C C . PRO A 1 201 ? 2.363 2.061 4.357 1.00 28.64 199 PRO A C 1
ATOM 1665 O O . PRO A 1 201 ? 2.110 2.083 3.161 1.00 29.51 199 PRO A O 1
ATOM 1669 N N . ARG A 1 202 ? 2.326 3.149 5.125 1.00 28.09 200 ARG A N 1
ATOM 1670 C CA . ARG A 1 202 ? 1.966 4.477 4.605 1.00 27.87 200 ARG A CA 1
ATOM 1671 C C . ARG A 1 202 ? 3.193 5.374 4.394 1.00 26.66 200 ARG A C 1
ATOM 1672 O O . ARG A 1 202 ? 3.057 6.488 3.931 1.00 26.46 200 ARG A O 1
ATOM 1680 N N . LEU A 1 203 ? 4.392 4.895 4.747 1.00 25.94 201 LEU A N 1
ATOM 1681 C CA . LEU A 1 203 ? 5.634 5.679 4.540 1.00 24.66 201 LEU A CA 1
ATOM 1682 C C . LEU A 1 203 ? 5.880 6.064 3.086 1.00 25.50 201 LEU A C 1
ATOM 1683 O O . LEU A 1 203 ? 6.433 7.139 2.809 1.00 24.99 201 LEU A O 1
ATOM 1688 N N . LYS A 1 204 ? 5.497 5.172 2.169 1.00 25.83 202 LYS A N 1
ATOM 1689 C CA . LYS A 1 204 ? 5.623 5.424 0.745 1.00 27.16 202 LYS A CA 1
ATOM 1690 C C . LYS A 1 204 ? 4.742 6.580 0.265 1.00 26.88 202 LYS A C 1
ATOM 1691 O O . LYS A 1 204 ? 4.973 7.120 -0.802 1.00 27.43 202 LYS A O 1
ATOM 1697 N N . GLU A 1 205 ? 3.764 6.977 1.075 1.00 25.59 203 GLU A N 1
ATOM 1698 C CA . GLU A 1 205 ? 2.899 8.085 0.722 1.00 25.62 203 GLU A CA 1
ATOM 1699 C C . GLU A 1 205 ? 3.595 9.413 0.945 1.00 24.95 203 GLU A C 1
ATOM 1700 O O . GLU A 1 205 ? 3.165 10.416 0.426 1.00 25.38 203 GLU A O 1
ATOM 1706 N N . ILE A 1 206 ? 4.666 9.423 1.725 1.00 24.17 204 ILE A N 1
ATOM 1707 C CA . ILE A 1 206 ? 5.340 10.674 2.084 1.00 24.34 204 ILE A CA 1
ATOM 1708 C C . ILE A 1 206 ? 6.236 11.056 0.918 1.00 25.05 204 ILE A C 1
ATOM 1709 O O . ILE A 1 206 ? 7.252 10.430 0.720 1.00 25.50 204 ILE A O 1
ATOM 1714 N N . LYS A 1 207 ? 5.862 12.076 0.149 1.00 26.79 205 LYS A N 1
ATOM 1715 C CA . LYS A 1 207 ? 6.603 12.413 -1.065 1.00 28.56 205 LYS A CA 1
ATOM 1716 C C . LYS A 1 207 ? 7.619 13.547 -0.900 1.00 28.64 205 LYS A C 1
ATOM 1717 O O . LYS A 1 207 ? 8.404 13.791 -1.812 1.00 29.88 205 LYS A O 1
ATOM 1723 N N . VAL A 1 208 ? 7.588 14.250 0.235 1.00 26.78 206 VAL A N 1
ATOM 1724 C CA . VAL A 1 208 ? 8.432 15.433 0.426 1.00 26.15 206 VAL A CA 1
ATOM 1725 C C . VAL A 1 208 ? 9.864 15.002 0.740 1.00 25.54 206 VAL A C 1
ATOM 1726 O O . VAL A 1 208 ? 10.081 13.888 1.217 1.00 24.18 206 VAL A O 1
ATOM 1730 N N . PRO A 1 209 ? 10.849 15.869 0.441 1.00 26.08 207 PRO A N 1
ATOM 1731 C CA . PRO A 1 209 ? 12.200 15.529 0.860 1.00 26.03 207 PRO A CA 1
ATOM 1732 C C . PRO A 1 209 ? 12.239 15.251 2.364 1.00 24.54 207 PRO A C 1
ATOM 1733 O O . PRO A 1 209 ? 11.695 16.028 3.147 1.00 23.87 207 PRO A O 1
ATOM 1737 N N . THR A 1 210 ? 12.876 14.148 2.750 1.00 24.91 208 THR A N 1
ATOM 1738 C CA . THR A 1 210 ? 12.896 13.699 4.153 1.00 24.73 208 THR A CA 1
ATOM 1739 C C . THR A 1 210 ? 14.332 13.422 4.583 1.00 25.47 208 THR A C 1
ATOM 1740 O O . THR A 1 210 ? 15.079 12.708 3.879 1.00 25.90 208 THR A O 1
ATOM 1744 N N . LEU A 1 211 ? 14.741 14.024 5.701 1.00 24.12 209 LEU A N 1
ATOM 1745 C CA . LEU A 1 211 ? 16.034 13.711 6.297 1.00 24.49 209 LEU A CA 1
ATOM 1746 C C . LEU A 1 211 ? 15.776 12.822 7.504 1.00 23.18 209 LEU A C 1
ATOM 1747 O O . LEU A 1 211 ? 14.985 13.159 8.347 1.00 22.45 209 LEU A O 1
ATOM 1752 N N . ILE A 1 212 ? 16.448 11.679 7.563 1.00 23.79 210 ILE A N 1
ATOM 1753 C CA . ILE A 1 212 ? 16.334 10.771 8.706 1.00 22.92 210 ILE A CA 1
ATOM 1754 C C . ILE A 1 212 ? 17.666 10.684 9.442 1.00 23.43 210 ILE A C 1
ATOM 1755 O O . ILE A 1 212 ? 18.717 10.454 8.827 1.00 24.98 210 ILE A O 1
ATOM 1760 N N . LEU A 1 213 ? 17.620 10.898 10.756 1.00 22.55 211 LEU A N 1
ATOM 1761 C CA . LEU A 1 213 ? 18.815 10.885 11.588 1.00 23.40 211 LEU A CA 1
ATOM 1762 C C . LEU A 1 213 ? 18.653 9.806 12.644 1.00 23.19 211 LEU A C 1
ATOM 1763 O O . LEU A 1 213 ? 17.583 9.664 13.245 1.00 22.75 211 LEU A O 1
ATOM 1768 N N . ALA A 1 214 ? 19.715 9.041 12.857 1.00 23.38 212 ALA A N 1
ATOM 1769 C CA . ALA A 1 214 ? 19.770 8.085 13.961 1.00 23.64 212 ALA A CA 1
ATOM 1770 C C . ALA A 1 214 ? 21.172 8.154 14.563 1.00 24.43 212 ALA A C 1
ATOM 1771 O O . ALA A 1 214 ? 22.114 8.544 13.888 1.00 25.56 212 ALA A O 1
ATOM 1773 N N . GLY A 1 215 ? 21.309 7.779 15.825 1.00 24.23 213 GLY A N 1
ATOM 1774 C CA . GLY A 1 215 ? 22.604 7.813 16.472 1.00 24.96 213 GLY A CA 1
ATOM 1775 C C . GLY A 1 215 ? 23.233 6.448 16.378 1.00 25.82 213 GLY A C 1
ATOM 1776 O O . GLY A 1 215 ? 22.573 5.456 16.609 1.00 25.70 213 GLY A O 1
ATOM 1777 N N . GLU A 1 216 ? 24.515 6.421 16.034 1.00 27.28 214 GLU A N 1
ATOM 1778 C CA . GLU A 1 216 ? 25.268 5.195 15.792 1.00 29.34 214 GLU A CA 1
ATOM 1779 C C . GLU A 1 216 ? 25.242 4.197 16.961 1.00 29.68 214 GLU A C 1
ATOM 1780 O O . GLU A 1 216 ? 25.140 2.992 16.733 1.00 29.35 214 GLU A O 1
ATOM 1786 N N . TYR A 1 217 ? 25.283 4.710 18.199 1.00 29.63 215 TYR A N 1
ATOM 1787 C CA . TYR A 1 217 ? 25.177 3.863 19.397 1.00 30.73 215 TYR A CA 1
ATOM 1788 C C . TYR A 1 217 ? 23.762 3.328 19.599 1.00 29.67 215 TYR A C 1
ATOM 1789 O O . TYR A 1 217 ? 23.552 2.415 20.378 1.00 31.07 215 TYR A O 1
ATOM 1798 N N . ASP A 1 218 ? 22.794 3.907 18.906 1.00 28.22 216 ASP A N 1
ATOM 1799 C CA . ASP A 1 218 ? 21.407 3.577 19.143 1.00 27.73 216 ASP A CA 1
ATOM 1800 C C . ASP A 1 218 ? 20.958 2.555 18.066 1.00 27.86 216 ASP A C 1
ATOM 1801 O O . ASP A 1 218 ? 20.198 2.856 17.137 1.00 27.65 216 ASP A O 1
ATOM 1806 N N . GLU A 1 219 ? 21.433 1.326 18.229 1.00 28.83 217 GLU A N 1
ATOM 1807 C CA . GLU A 1 219 ? 21.235 0.251 17.250 1.00 29.81 217 GLU A CA 1
ATOM 1808 C C . GLU A 1 219 ? 19.782 0.094 16.793 1.00 28.63 217 GLU A C 1
ATOM 1809 O O . GLU A 1 219 ? 19.515 0.010 15.602 1.00 28.30 217 GLU A O 1
ATOM 1819 N N . LYS A 1 220 ? 18.854 0.082 17.746 1.00 27.90 218 LYS A N 1
ATOM 1820 C CA . LYS A 1 220 ? 17.458 -0.157 17.439 1.00 27.16 218 LYS A CA 1
ATOM 1821 C C . LYS A 1 220 ? 16.936 0.913 16.503 1.00 25.09 218 LYS A C 1
ATOM 1822 O O . LYS A 1 220 ? 16.262 0.608 15.527 1.00 23.56 218 LYS A O 1
ATOM 1828 N N . PHE A 1 221 ? 17.230 2.171 16.805 1.00 23.42 219 PHE A N 1
ATOM 1829 C CA . PHE A 1 221 ? 16.711 3.232 15.960 1.00 23.28 219 PHE A CA 1
ATOM 1830 C C . PHE A 1 221 ? 17.506 3.413 14.650 1.00 23.25 219 PHE A C 1
ATOM 1831 O O . PHE A 1 221 ? 16.950 3.877 13.651 1.00 23.39 219 PHE A O 1
ATOM 1839 N N . VAL A 1 222 ? 18.777 3.011 14.643 1.00 23.45 220 VAL A N 1
ATOM 1840 C CA . VAL A 1 222 ? 19.541 2.908 13.382 1.00 23.51 220 VAL A CA 1
ATOM 1841 C C . VAL A 1 222 ? 18.855 1.913 12.428 1.00 23.70 220 VAL A C 1
ATOM 1842 O O . VAL A 1 222 ? 18.657 2.196 11.237 1.00 22.20 220 VAL A O 1
ATOM 1846 N N . GLN A 1 223 ? 18.484 0.743 12.951 1.00 24.22 221 GLN A N 1
ATOM 1847 C CA . GLN A 1 223 ? 17.863 -0.272 12.089 1.00 25.69 221 GLN A CA 1
ATOM 1848 C C . GLN A 1 223 ? 16.534 0.260 11.607 1.00 24.05 221 GLN A C 1
ATOM 1849 O O . GLN A 1 223 ? 16.196 0.109 10.459 1.00 24.11 221 GLN A O 1
ATOM 1855 N N . ILE A 1 224 ? 15.813 0.949 12.486 1.00 24.30 222 ILE A N 1
ATOM 1856 C CA . ILE A 1 224 ? 14.539 1.575 12.103 1.00 23.65 222 ILE A CA 1
ATOM 1857 C C . ILE A 1 224 ? 14.720 2.683 11.052 1.00 23.63 222 ILE A C 1
ATOM 1858 O O . ILE A 1 224 ? 13.971 2.746 10.065 1.00 23.81 222 ILE A O 1
ATOM 1863 N N . ALA A 1 225 ? 15.729 3.523 11.251 1.00 24.01 223 ALA A N 1
ATOM 1864 C CA . ALA A 1 225 ? 16.004 4.648 10.349 1.00 24.20 223 ALA A CA 1
ATOM 1865 C C . ALA A 1 225 ? 16.298 4.151 8.962 1.00 25.37 223 ALA A C 1
ATOM 1866 O O . ALA A 1 225 ? 15.783 4.703 7.989 1.00 25.64 223 ALA A O 1
ATOM 1868 N N . LYS A 1 226 ? 17.087 3.078 8.865 1.00 26.01 224 LYS A N 1
ATOM 1869 C CA . LYS A 1 226 ? 17.460 2.511 7.569 1.00 27.04 224 LYS A CA 1
ATOM 1870 C C . LYS A 1 226 ? 16.221 1.960 6.858 1.00 26.65 224 LYS A C 1
ATOM 1871 O O . LYS A 1 226 ? 16.037 2.163 5.653 1.00 25.92 224 LYS A O 1
ATOM 1877 N N . LYS A 1 227 ? 15.363 1.288 7.621 1.00 25.84 225 LYS A N 1
ATOM 1878 C CA . LYS A 1 227 ? 14.132 0.731 7.064 1.00 26.39 225 LYS A CA 1
ATOM 1879 C C . LYS A 1 227 ? 13.188 1.829 6.569 1.00 24.91 225 LYS A C 1
ATOM 1880 O O . LYS A 1 227 ? 12.677 1.722 5.473 1.00 25.41 225 LYS A O 1
ATOM 1886 N N . MET A 1 228 ? 12.983 2.868 7.381 1.00 23.37 226 MET A N 1
ATOM 1887 C CA . MET A 1 228 ? 12.205 4.045 6.978 1.00 22.47 226 MET A CA 1
ATOM 1888 C C . MET A 1 228 ? 12.751 4.668 5.689 1.00 22.93 226 MET A C 1
ATOM 1889 O O . MET A 1 228 ? 11.993 4.957 4.767 1.00 22.59 226 MET A O 1
ATOM 1894 N N . ALA A 1 229 ? 14.063 4.857 5.628 1.00 23.37 227 ALA A N 1
ATOM 1895 C CA . ALA A 1 229 ? 14.697 5.471 4.450 1.00 24.95 227 ALA A CA 1
ATOM 1896 C C . ALA A 1 229 ? 14.368 4.712 3.181 1.00 26.37 227 ALA A C 1
ATOM 1897 O O . ALA A 1 229 ? 14.102 5.317 2.139 1.00 27.16 227 ALA A O 1
ATOM 1899 N N . ASN A 1 230 ? 14.370 3.380 3.272 1.00 26.89 228 ASN A N 1
ATOM 1900 C CA . ASN A 1 230 ? 14.052 2.519 2.137 1.00 28.79 228 ASN A CA 1
ATOM 1901 C C . ASN A 1 230 ? 12.677 2.777 1.564 1.00 27.74 228 ASN A C 1
ATOM 1902 O O . ASN A 1 230 ? 12.445 2.568 0.374 1.00 28.20 228 ASN A O 1
ATOM 1907 N N . LEU A 1 231 ? 11.753 3.174 2.437 1.00 26.24 229 LEU A N 1
ATOM 1908 C CA . LEU A 1 231 ? 10.330 3.205 2.121 1.00 25.81 229 LEU A CA 1
ATOM 1909 C C . LEU A 1 231 ? 9.819 4.602 1.775 1.00 24.82 229 LEU A C 1
ATOM 1910 O O . LEU A 1 231 ? 8.863 4.738 1.024 1.00 24.51 229 LEU A O 1
ATOM 1915 N N . ILE A 1 232 ? 10.438 5.619 2.359 1.00 23.51 230 ILE A N 1
ATOM 1916 C CA . ILE A 1 232 ? 10.117 7.024 2.037 1.00 23.44 230 ILE A CA 1
ATOM 1917 C C . ILE A 1 232 ? 10.906 7.356 0.769 1.00 24.50 230 ILE A C 1
ATOM 1918 O O . ILE A 1 232 ? 12.136 7.287 0.782 1.00 24.27 230 ILE A O 1
ATOM 1923 N N . PRO A 1 233 ? 10.203 7.662 -0.348 1.00 26.32 231 PRO A N 1
ATOM 1924 C CA . PRO A 1 233 ? 10.890 7.679 -1.646 1.00 28.02 231 PRO A CA 1
ATOM 1925 C C . PRO A 1 233 ? 11.975 8.758 -1.824 1.00 28.74 231 PRO A C 1
ATOM 1926 O O . PRO A 1 233 ? 12.997 8.482 -2.462 1.00 27.85 231 PRO A O 1
ATOM 1930 N N . ASN A 1 234 ? 11.750 9.967 -1.295 1.00 28.14 232 ASN A N 1
ATOM 1931 C CA . ASN A 1 234 ? 12.771 11.042 -1.352 1.00 29.52 232 ASN A CA 1
ATOM 1932 C C . ASN A 1 234 ? 13.396 11.298 0.024 1.00 29.37 232 ASN A C 1
ATOM 1933 O O . ASN A 1 234 ? 13.180 12.348 0.639 1.00 29.70 232 ASN A O 1
ATOM 1942 N N . SER A 1 235 ? 14.143 10.309 0.525 1.00 29.30 233 SER A N 1
ATOM 1943 C CA . SER A 1 235 ? 14.680 10.359 1.896 1.00 28.66 233 SER A CA 1
ATOM 1944 C C . SER A 1 235 ? 16.209 10.303 1.859 1.00 29.50 233 SER A C 1
ATOM 1945 O O . SER A 1 235 ? 16.777 9.731 0.942 1.00 29.95 233 SER A O 1
ATOM 1948 N N . LYS A 1 236 ? 16.864 10.908 2.849 1.00 29.29 234 LYS A N 1
ATOM 1949 C CA . LYS A 1 236 ? 18.296 10.706 3.085 1.00 31.74 234 LYS A CA 1
ATOM 1950 C C . LYS A 1 236 ? 18.412 10.250 4.514 1.00 31.24 234 LYS A C 1
ATOM 1951 O O . LYS A 1 236 ? 17.822 10.880 5.400 1.00 30.32 234 LYS A O 1
ATOM 1957 N N . CYS A 1 237 ? 19.162 9.178 4.752 1.00 31.38 235 CYS A N 1
ATOM 1958 C CA . CYS A 1 237 ? 19.418 8.711 6.121 1.00 31.64 235 CYS A CA 1
ATOM 1959 C C . CYS A 1 237 ? 20.853 9.016 6.523 1.00 31.92 235 CYS A C 1
ATOM 1960 O O . CYS A 1 237 ? 21.791 8.617 5.840 1.00 33.33 235 CYS A O 1
ATOM 1963 N N . LYS A 1 238 ? 21.028 9.738 7.625 1.00 31.46 236 LYS A N 1
ATOM 1964 C CA . LYS A 1 238 ? 22.359 10.035 8.123 1.00 31.78 236 LYS A CA 1
ATOM 1965 C C . LYS A 1 238 ? 22.539 9.487 9.514 1.00 31.43 236 LYS A C 1
ATOM 1966 O O . LYS A 1 238 ? 21.766 9.795 10.435 1.00 29.15 236 LYS A O 1
ATOM 1972 N N . LEU A 1 239 ? 23.562 8.662 9.638 1.00 32.07 237 LEU A N 1
ATOM 1973 C CA . LEU A 1 239 ? 23.994 8.085 10.895 1.00 33.02 237 LEU A CA 1
ATOM 1974 C C . LEU A 1 239 ? 24.968 9.041 11.554 1.00 33.10 237 LEU A C 1
ATOM 1975 O O . LEU A 1 239 ? 25.949 9.444 10.938 1.00 34.53 237 LEU A O 1
ATOM 1980 N N . ILE A 1 240 ? 24.705 9.391 12.805 1.00 31.70 238 ILE A N 1
ATOM 1981 C CA . ILE A 1 240 ? 25.560 10.331 13.501 1.00 32.32 238 ILE A CA 1
ATOM 1982 C C . ILE A 1 240 ? 26.490 9.571 14.439 1.00 32.51 238 ILE A C 1
ATOM 1983 O O . ILE A 1 240 ? 26.033 8.947 15.405 1.00 32.09 238 ILE A O 1
ATOM 1988 N N . SER A 1 241 ? 27.785 9.625 14.117 1.00 32.73 239 SER A N 1
ATOM 1989 C CA . SER A 1 241 ? 28.851 8.967 14.875 1.00 33.39 239 SER A CA 1
ATOM 1990 C C . SER A 1 241 ? 28.785 9.242 16.363 1.00 33.12 239 SER A C 1
ATOM 1991 O O . SER A 1 241 ? 28.517 10.355 16.777 1.00 32.18 239 SER A O 1
ATOM 1994 N N . ALA A 1 242 ? 29.072 8.219 17.156 1.00 33.55 240 ALA A N 1
ATOM 1995 C CA . ALA A 1 242 ? 29.343 8.381 18.587 1.00 33.66 240 ALA A CA 1
ATOM 1996 C C . ALA A 1 242 ? 28.228 9.055 19.385 1.00 32.52 240 ALA A C 1
ATOM 1997 O O . ALA A 1 242 ? 28.496 9.666 20.416 1.00 32.99 240 ALA A O 1
ATOM 1999 N N . THR A 1 243 ? 26.984 8.947 18.909 1.00 30.50 241 THR A N 1
ATOM 2000 C CA . THR A 1 243 ? 25.827 9.442 19.656 1.00 29.87 241 THR A CA 1
ATOM 2001 C C . THR A 1 243 ? 24.781 8.358 19.845 1.00 28.26 241 THR A C 1
ATOM 2002 O O . THR A 1 243 ? 24.696 7.433 19.052 1.00 27.54 241 THR A O 1
ATOM 2006 N N . GLY A 1 244 ? 23.975 8.507 20.893 1.00 27.53 242 GLY A N 1
ATOM 2007 C CA . GLY A 1 244 ? 22.826 7.642 21.111 1.00 26.67 242 GLY A CA 1
ATOM 2008 C C . GLY A 1 244 ? 21.536 8.242 20.595 1.00 25.41 242 GLY A C 1
ATOM 2009 O O . GLY A 1 244 ? 21.486 8.845 19.506 1.00 25.66 242 GLY A O 1
ATOM 2010 N N . HIS A 1 245 ? 20.490 8.087 21.383 1.00 24.55 243 HIS A N 1
ATOM 2011 C CA . HIS A 1 245 ? 19.143 8.399 20.933 1.00 23.75 243 HIS A CA 1
ATOM 2012 C C . HIS A 1 245 ? 18.927 9.903 20.718 1.00 22.20 243 HIS A C 1
ATOM 2013 O O . HIS A 1 245 ? 18.413 10.322 19.673 1.00 21.30 243 HIS A O 1
ATOM 2020 N N . THR A 1 246 ? 19.323 10.705 21.704 1.00 22.15 244 THR A N 1
ATOM 2021 C CA . THR A 1 246 ? 19.081 12.159 21.651 1.00 21.78 244 THR A CA 1
ATOM 2022 C C . THR A 1 246 ? 20.295 12.858 21.033 1.00 22.62 244 THR A C 1
ATOM 2023 O O . THR A 1 246 ? 21.067 13.544 21.721 1.00 23.96 244 THR A O 1
ATOM 2027 N N . ILE A 1 247 ? 20.432 12.682 19.728 1.00 22.94 245 ILE A N 1
ATOM 2028 C CA . ILE A 1 247 ? 21.533 13.252 18.962 1.00 23.82 245 ILE A CA 1
ATOM 2029 C C . ILE A 1 247 ? 21.628 14.770 19.144 1.00 24.47 245 ILE A C 1
ATOM 2030 O O . ILE A 1 247 ? 22.719 15.293 19.367 1.00 25.63 245 ILE A O 1
ATOM 2035 N N . HIS A 1 248 ? 20.497 15.472 19.078 1.00 24.07 246 HIS A N 1
ATOM 2036 C CA . HIS A 1 248 ? 20.520 16.953 19.137 1.00 24.75 246 HIS A CA 1
ATOM 2037 C C . HIS A 1 248 ? 21.105 17.486 20.437 1.00 26.15 246 HIS A C 1
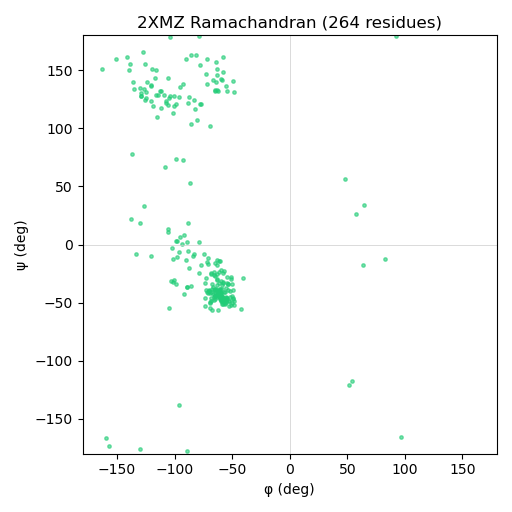ATOM 2038 O O . HIS A 1 248 ? 21.445 18.672 20.550 1.00 27.87 246 HIS A O 1
ATOM 2045 N N . VAL A 1 249 ? 21.229 16.611 21.426 1.00 26.06 247 VAL A N 1
ATOM 2046 C CA . VAL A 1 249 ? 21.857 16.993 22.699 1.00 27.37 247 VAL A CA 1
ATOM 2047 C C . VAL A 1 249 ? 23.310 16.501 22.821 1.00 28.57 247 VAL A C 1
ATOM 2048 O O . VAL A 1 249 ? 24.131 17.144 23.474 1.00 29.72 247 VAL A O 1
ATOM 2052 N N . GLU A 1 250 ? 23.612 15.353 22.215 1.00 27.99 248 GLU A N 1
ATOM 2053 C CA . GLU A 1 250 ? 24.904 14.699 22.427 1.00 30.69 248 GLU A CA 1
ATOM 2054 C C . GLU A 1 250 ? 25.958 15.251 21.478 1.00 32.45 248 GLU A C 1
ATOM 2055 O O . GLU A 1 250 ? 27.129 15.368 21.851 1.00 34.78 248 GLU A O 1
ATOM 2061 N N . ASP A 1 251 ? 25.530 15.576 20.252 1.00 32.13 249 ASP A N 1
ATOM 2062 C CA . ASP A 1 251 ? 26.354 16.305 19.295 1.00 33.62 249 ASP A CA 1
ATOM 2063 C C . ASP A 1 251 ? 25.514 17.376 18.599 1.00 32.99 249 ASP A C 1
ATOM 2064 O O . ASP A 1 251 ? 25.083 17.193 17.440 1.00 32.08 249 ASP A O 1
ATOM 2069 N N . SER A 1 252 ? 25.286 18.476 19.314 1.00 33.25 250 SER A N 1
ATOM 2070 C CA . SER A 1 252 ? 24.431 19.572 18.847 1.00 33.09 250 SER A CA 1
ATOM 2071 C C . SER A 1 252 ? 24.939 20.209 17.558 1.00 34.44 250 SER A C 1
ATOM 2072 O O . SER A 1 252 ? 24.152 20.558 16.687 1.00 34.28 250 SER A O 1
ATOM 2076 N N . ASP A 1 253 ? 26.246 20.357 17.428 1.00 36.59 251 ASP A N 1
ATOM 2077 C CA . ASP A 1 253 ? 26.800 21.018 16.249 1.00 38.39 251 ASP A CA 1
ATOM 2078 C C . ASP A 1 253 ? 26.640 20.205 14.968 1.00 37.96 251 ASP A C 1
ATOM 2079 O O . ASP A 1 253 ? 26.196 20.729 13.943 1.00 38.13 251 ASP A O 1
ATOM 2084 N N . GLU A 1 254 ? 27.014 18.931 15.029 1.00 37.40 252 GLU A N 1
ATOM 2085 C CA . GLU A 1 254 ? 26.812 18.036 13.901 1.00 37.16 252 GLU A CA 1
ATOM 2086 C C . GLU A 1 254 ? 25.320 17.975 13.570 1.00 35.01 252 GLU A C 1
ATOM 2087 O O . GLU A 1 254 ? 24.935 18.098 12.406 1.00 35.00 252 GLU A O 1
ATOM 2093 N N . PHE A 1 255 ? 24.488 17.806 14.596 1.00 33.63 253 PHE A N 1
ATOM 2094 C CA . PHE A 1 255 ? 23.033 17.834 14.426 1.00 32.02 253 PHE A CA 1
ATOM 2095 C C . PHE A 1 255 ? 22.619 19.100 13.654 1.00 32.60 253 PHE A C 1
ATOM 2096 O O . PHE A 1 255 ? 21.903 19.007 12.654 1.00 32.11 253 PHE A O 1
ATOM 2104 N N . ASP A 1 256 ? 23.074 20.263 14.118 1.00 33.31 254 ASP A N 1
ATOM 2105 C CA . ASP A 1 256 ? 22.770 21.540 13.461 1.00 34.54 254 ASP A CA 1
ATOM 2106 C C . ASP A 1 256 ? 23.262 21.605 12.011 1.00 35.79 254 ASP A C 1
ATOM 2107 O O . ASP A 1 256 ? 22.525 22.029 11.113 1.00 35.00 254 ASP A O 1
ATOM 2112 N N . THR A 1 257 ? 24.504 21.171 11.802 1.00 37.18 255 THR A N 1
ATOM 2113 C CA . THR A 1 257 ? 25.124 21.142 10.477 1.00 38.72 255 THR A CA 1
ATOM 2114 C C . THR A 1 257 ? 24.317 20.275 9.509 1.00 37.89 255 THR A C 1
ATOM 2115 O O . THR A 1 257 ? 24.073 20.689 8.375 1.00 37.94 255 THR A O 1
ATOM 2119 N N . MET A 1 258 ? 23.902 19.087 9.965 1.00 36.81 256 MET A N 1
ATOM 2120 C CA . MET A 1 258 ? 23.089 18.193 9.135 1.00 36.94 256 MET A CA 1
ATOM 2121 C C . MET A 1 258 ? 21.764 18.831 8.732 1.00 35.76 256 MET A C 1
ATOM 2122 O O . MET A 1 258 ? 21.339 18.700 7.588 1.00 36.45 256 MET A O 1
ATOM 2127 N N . ILE A 1 259 ? 21.126 19.542 9.654 1.00 34.75 257 ILE A N 1
ATOM 2128 C CA . ILE A 1 259 ? 19.815 20.140 9.371 1.00 33.65 257 ILE A CA 1
ATOM 2129 C C . ILE A 1 259 ? 19.967 21.284 8.364 1.00 34.57 257 ILE A C 1
ATOM 2130 O O . ILE A 1 259 ? 19.260 21.331 7.353 1.00 34.21 257 ILE A O 1
ATOM 2135 N N . LEU A 1 260 ? 20.900 22.188 8.655 1.00 35.05 258 LEU A N 1
ATOM 2136 C CA . LEU A 1 260 ? 21.161 23.348 7.814 1.00 36.64 258 LEU A CA 1
ATOM 2137 C C . LEU A 1 260 ? 21.516 22.938 6.386 1.00 36.75 258 LEU A C 1
ATOM 2138 O O . LEU A 1 260 ? 21.043 23.552 5.441 1.00 36.92 258 LEU A O 1
ATOM 2143 N N . GLY A 1 261 ? 22.316 21.879 6.247 1.00 36.74 259 GLY A N 1
ATOM 2144 C CA . GLY A 1 261 ? 22.754 21.387 4.942 1.00 37.72 259 GLY A CA 1
ATOM 2145 C C . GLY A 1 261 ? 21.612 20.780 4.139 1.00 37.13 259 GLY A C 1
ATOM 2146 O O . GLY A 1 261 ? 21.529 20.977 2.917 1.00 38.14 259 GLY A O 1
ATOM 2147 N N . PHE A 1 262 ? 20.746 20.032 4.822 1.00 35.08 260 PHE A N 1
ATOM 2148 C CA . PHE A 1 262 ? 19.516 19.495 4.227 1.00 34.59 260 PHE A CA 1
ATOM 2149 C C . PHE A 1 262 ? 18.634 20.657 3.795 1.00 35.65 260 PHE A C 1
ATOM 2150 O O . PHE A 1 262 ? 18.282 20.770 2.616 1.00 36.57 260 PHE A O 1
ATOM 2158 N N . LEU A 1 263 ? 18.314 21.535 4.744 1.00 35.66 261 LEU A N 1
ATOM 2159 C CA . LEU A 1 263 ? 17.553 22.752 4.446 1.00 37.48 261 LEU A CA 1
ATOM 2160 C C . LEU A 1 263 ? 18.159 23.560 3.296 1.00 39.61 261 LEU A C 1
ATOM 2161 O O . LEU A 1 263 ? 17.423 24.079 2.469 1.00 40.24 261 LEU A O 1
ATOM 2166 N N . LYS A 1 264 ? 19.489 23.656 3.255 1.00 41.61 262 LYS A N 1
ATOM 2167 C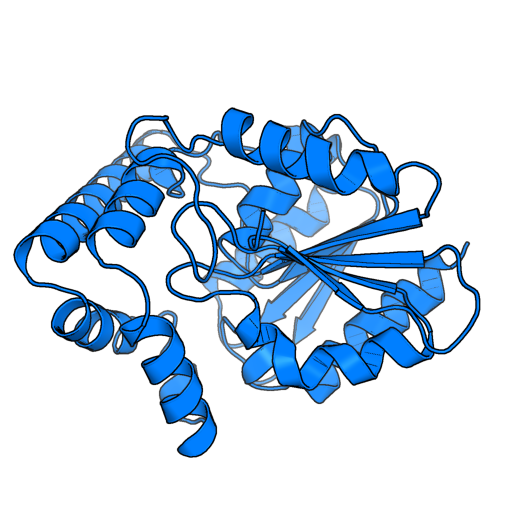 CA . LYS A 1 264 ? 20.212 24.329 2.160 1.00 44.48 262 LYS A CA 1
ATOM 2168 C C . LYS A 1 264 ? 19.879 23.653 0.819 1.00 45.49 262 LYS A C 1
ATOM 2169 O O . LYS A 1 264 ? 19.481 24.323 -0.138 1.00 45.78 262 LYS A O 1
ATOM 2177 N N . GLU A 1 265 ? 20.023 22.325 0.781 1.00 45.91 263 GLU A N 1
ATOM 2178 C CA . GLU A 1 265 ? 19.798 21.521 -0.427 1.00 48.36 263 GLU A CA 1
ATOM 2179 C C . GLU A 1 265 ? 18.376 21.603 -0.950 1.00 48.95 263 GLU A C 1
ATOM 2180 O O . GLU A 1 265 ? 18.150 21.534 -2.155 1.00 50.02 263 GLU A O 1
ATOM 2186 N N . GLU A 1 266 ? 17.424 21.752 -0.038 1.00 49.23 264 GLU A N 1
ATOM 2187 C CA . GLU A 1 266 ? 16.015 21.737 -0.402 1.00 50.79 264 GLU A CA 1
ATOM 2188 C C . GLU A 1 266 ? 15.392 23.133 -0.546 1.00 53.31 264 GLU A C 1
ATOM 2189 O O . GLU A 1 266 ? 14.205 23.247 -0.829 1.00 53.78 264 GLU A O 1
ATOM 2195 N N . GLN A 1 267 ? 16.197 24.188 -0.395 1.00 56.58 265 GLN A N 1
ATOM 2196 C CA . GLN A 1 267 ? 15.751 25.571 -0.668 1.00 60.11 265 GLN A CA 1
ATOM 2197 C C . GLN A 1 267 ? 14.870 25.683 -1.928 1.00 62.27 265 GLN A C 1
ATOM 2198 O O . GLN A 1 267 ? 14.005 26.557 -2.013 1.00 63.06 265 GLN A O 1
ATOM 2204 N N . ASN A 1 268 ? 15.094 24.783 -2.887 1.00 34.65 266 ASN A N 1
ATOM 2205 C CA . ASN A 1 268 ? 14.268 24.693 -4.096 1.00 35.67 266 ASN A CA 1
ATOM 2206 C C . ASN A 1 268 ? 13.102 23.715 -3.954 1.00 36.58 266 ASN A C 1
ATOM 2207 O O . ASN A 1 268 ? 11.989 23.978 -4.442 1.00 37.66 266 ASN A O 1
#

Organism: Staphylococcus aureus (strain COL) (NCBI:txid93062)

InterPro domains:
  IPR000073 Alpha/beta hydrolase fold-1 [PF00561] (16-249)
  IPR022485 2-succinyl-6-hydroxy-2,4-cyclohexadiene-1-carboxylate synthase [MF_01660] (4-262)
  IPR022485 2-succinyl-6-hydroxy-2,4-cyclohexadiene-1-carboxylate synthase [TIGR03695] (14-262)
  IPR029058 Alpha/Beta hydrolase fold [G3DSA:3.40.50.1820] (1-267)
  IPR029058 Alpha/Beta hydrolase fold [SSF53474] (3-262)

Radius of gyration: 17.18 Å; Cα contacts (8 Å, |Δi|>4): 527; chains: 1; bounding box: 40×47×46 Å

Solvent-accessible surface area: 12187 Å² total; per-residue (Å²): 185,71,31,62,79,69,77,122,11,110,77,178,25,78,29,1,1,0,0,0,0,1,33,1,17,5,11,96,8,0,89,60,0,14,136,91,0,11,75,80,22,13,0,0,3,0,5,0,0,3,0,38,88,5,126,13,49,70,140,88,78,0,64,9,86,54,1,3,46,16,0,22,169,3,0,60,129,35,103,125,62,34,0,1,0,0,0,17,22,9,0,0,20,3,0,0,32,3,27,28,50,24,125,18,114,17,40,7,0,0,0,0,2,4,10,0,5,35,107,108,135,69,70,17,90,104,69,73,115,70,2,47,50,54,0,122,68,1,84,149,44,22,28,102,109,10,0,45,97,30,53,160,50,109,57,14,119,24,15,112,157,25,66,118,99,43,57,125,66,21,68,67,16,16,57,66,6,32,35,88,46,0,2,34,3,12,76,22,0,3,7,3,76,3,66,45,5,18,77,122,0,124,69,3,133,35,39,0,0,0,1,0,0,92,125,5,112,98,20,16,107,24,2,111,106,1,22,126,77,1,78,80,26,111,47,76,80,5,77,60,2,2,4,11,0,0,26,35,51,25,101,67,0,6,76,40,0,56,31,5,2,149,113,48,118,164

Sequence (266 aa):
MTHYKFYEANVETNQVLVFLHGFLSDSRTYHNHIEKFTDNYHVITIDLPGHGEDQSSMDETWNFDYITTLLDRILDKYKDKSITLFGYSMGGRVALYYAINGHIPISNLILESTSPGIKEEANQLERRLVDDARAKVLDIAGIELFVNDWEKLPLFQSQLELPVEIQHQIRQQRLSQSPHKMAKALRDYGTGQMPNLWPRLKEIKVPTLILAGEYDEKFVQIAKKMANLIPNSKCKLISATGHTIHVEDSDEFDTMILGFLKEEQN